Protein AF-A0A931SD35-F1 (afdb_monomer)

Solvent-accessible surface area (backbone atoms only — not comparable to full-atom values): 10920 Å² total; per-residue (Å²): 135,79,84,80,55,61,53,76,45,65,73,58,68,68,51,78,75,41,61,68,70,56,38,35,51,50,50,20,54,49,38,55,70,54,25,46,67,46,95,91,58,31,43,38,37,58,37,52,8,62,61,28,50,50,52,52,49,53,56,35,47,76,72,69,36,62,63,50,72,48,76,45,93,64,62,56,95,90,31,59,36,27,36,41,39,28,46,58,78,31,43,53,52,40,50,76,67,49,40,48,81,46,64,74,50,32,55,50,47,52,62,47,60,74,47,88,73,87,52,97,57,71,59,46,79,90,47,28,64,62,52,42,53,51,50,52,53,23,68,72,64,31,89,65,80,86,47,74,70,49,66,68,33,67,62,50,52,48,51,52,32,26,49,71,61,81,34,67,41,26,68,69,50,48,54,52,47,53,53,50,38,31,72,52,11,72,85,51,81,71,82,133

InterPro domains:
  IPR004042 Intein DOD homing endonuclease, central region [PS50819] (1-65)
  IPR004860 Homing endonuclease, LAGLIDADG domain [PF14528] (21-99)
  IPR006142 Intein [PR00379] (25-37)
  IPR006142 Intein [PR00379] (52-67)
  IPR027434 Homing endonuclease [G3DSA:3.10.28.10] (10-121)
  IPR027434 Homing endonuclease [SSF55608] (8-113)

Nearest PDB structures (foldseek):
  1vde-assembly1_A  TM=7.405E-01  e=2.266E-03  Saccharomyces cerevisiae
  1vde-assembly1_B  TM=7.461E-01  e=2.869E-03  Saccharomyces cerevisiae
  1um2-assembly2_B  TM=7.346E-01  e=4.880E-03  Saccharomyc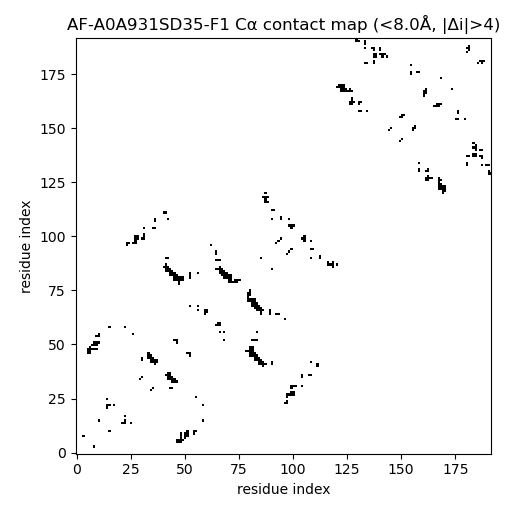es cerevisiae
  1jva-assembly2_B  TM=7.371E-01  e=5.825E-03  Saccharomyces cerevisiae
  2dch-assembly1_X  TM=6.541E-01  e=1.788E-02  Thermoproteus

Mean predicted aligned error: 6.91 Å

Sequence (192 aa):
MGETYARGKRVPEWVRIAPREFVVSYLRGLFDTDGGVERNGGVCLSSASPALIREVSTMLLNLGIIHRSYERKKLYNNQLQYYVMIYGDFIERFQSEIGFTVVRKAKALERICERQRNTNINRIPYQGEAIRKVWQEAVAATSRRLDRAFYDESLYKNAKRYIDGTRLPSLRGISYFISGVSELAPSVRSMP

Foldseek 3Di:
DDDPAQQNDADPPCLLVDPLVSVLAVVQVQCQPAWAADPVLKTKGKTLHPRRVVSVCVSCVVLVQDWDKDWDPDDDVNGIMIMTIGDDPSLVSCCVRRAYPPPVRNVSSVVSVPDDDPDPPQFDPPCLVLLVVLVVVLVVQFPDDCDPVVCVDPLNVLSVCSNVVVDTAHPVRVVVNQVVSCVRHVVRNDRD

pLDDT: mean 90.01, std 10.65, range [41.16, 98.62]

Structure (mmCIF, N/CA/C/O backbone):
data_AF-A0A931SD35-F1
#
_entry.id   AF-A0A931SD35-F1
#
loop_
_atom_site.group_PDB
_atom_site.id
_atom_site.type_symbol
_atom_site.label_atom_id
_atom_site.label_alt_id
_atom_site.label_comp_id
_atom_site.label_asym_id
_atom_site.label_entity_id
_atom_site.label_seq_id
_atom_site.pdbx_PDB_ins_code
_atom_site.Cartn_x
_atom_site.Cartn_y
_atom_site.Cartn_z
_atom_site.occupancy
_atom_site.B_iso_or_equiv
_atom_site.auth_seq_id
_atom_site.auth_comp_id
_atom_site.auth_asym_id
_atom_site.auth_atom_id
_atom_site.pdbx_PDB_model_num
ATOM 1 N N . MET A 1 1 ? 23.728 -0.347 -33.800 1.00 41.16 1 MET A N 1
ATOM 2 C CA . MET A 1 1 ? 22.678 -0.408 -32.759 1.00 41.16 1 MET A CA 1
ATOM 3 C C . MET A 1 1 ? 23.373 -0.337 -31.410 1.00 41.16 1 MET A C 1
ATOM 5 O O . MET A 1 1 ? 24.078 -1.274 -31.071 1.00 41.16 1 MET A O 1
ATOM 9 N N . GLY A 1 2 ? 23.304 0.805 -30.722 1.00 46.94 2 GLY A N 1
ATOM 10 C CA . GLY A 1 2 ? 24.001 0.997 -29.447 1.00 46.94 2 GLY A CA 1
ATOM 11 C C . GLY A 1 2 ? 23.341 0.197 -28.326 1.00 46.94 2 GLY A C 1
ATOM 12 O O . GLY A 1 2 ? 22.113 0.168 -28.232 1.00 46.94 2 GLY A O 1
ATOM 13 N N . GLU A 1 3 ? 24.150 -0.453 -27.492 1.00 48.44 3 GLU A N 1
ATOM 14 C CA . GLU A 1 3 ? 23.698 -1.134 -26.279 1.00 48.44 3 GLU A CA 1
ATOM 15 C C . GLU A 1 3 ? 22.813 -0.186 -25.458 1.00 48.44 3 GLU A C 1
ATOM 17 O O . GLU A 1 3 ? 23.258 0.860 -24.981 1.00 48.44 3 GLU A O 1
ATOM 22 N N . THR A 1 4 ? 21.526 -0.509 -25.305 1.00 52.41 4 THR A N 1
ATOM 23 C CA . THR A 1 4 ? 20.637 0.312 -24.477 1.00 52.41 4 THR A CA 1
ATOM 24 C C . THR A 1 4 ? 20.871 -0.059 -23.019 1.00 52.41 4 THR A C 1
ATOM 26 O O . THR A 1 4 ? 20.169 -0.897 -22.446 1.00 52.41 4 THR A O 1
ATOM 29 N N . TYR A 1 5 ? 21.893 0.547 -22.414 1.00 71.75 5 TYR A N 1
ATOM 30 C CA . TYR A 1 5 ? 22.149 0.423 -20.984 1.00 71.75 5 TYR A CA 1
ATOM 31 C C . TYR A 1 5 ? 20.872 0.733 -20.198 1.00 71.75 5 TYR A C 1
ATOM 33 O O . TYR A 1 5 ? 20.130 1.666 -20.521 1.00 71.75 5 TYR A O 1
ATOM 41 N N . ALA A 1 6 ? 20.633 -0.023 -19.122 1.00 76.75 6 ALA A N 1
ATOM 42 C CA . ALA A 1 6 ? 19.432 0.105 -18.296 1.00 76.75 6 ALA A CA 1
ATOM 43 C C . ALA A 1 6 ? 19.141 1.554 -17.861 1.00 76.75 6 ALA A C 1
ATOM 45 O O . ALA A 1 6 ? 17.978 1.916 -17.722 1.00 76.75 6 ALA A O 1
ATOM 46 N N . ARG A 1 7 ? 20.180 2.390 -17.725 1.00 84.25 7 ARG A N 1
ATOM 47 C CA . ARG A 1 7 ? 20.122 3.816 -17.368 1.00 84.25 7 ARG A CA 1
ATOM 48 C C . ARG A 1 7 ? 19.219 4.661 -18.283 1.00 84.25 7 ARG A C 1
ATOM 50 O O . ARG A 1 7 ? 18.606 5.610 -17.805 1.00 84.25 7 ARG A O 1
ATOM 57 N N . GLY A 1 8 ? 19.128 4.332 -19.572 1.00 88.38 8 GLY A N 1
ATOM 58 C CA . GLY A 1 8 ? 18.337 5.093 -20.548 1.00 88.38 8 GLY A CA 1
ATOM 59 C C . GLY A 1 8 ? 16.868 4.675 -20.648 1.00 88.38 8 GLY A C 1
ATOM 60 O O . GLY A 1 8 ? 16.088 5.364 -21.302 1.00 88.38 8 GLY A O 1
ATOM 61 N N . LYS A 1 9 ? 16.478 3.558 -20.016 1.00 93.19 9 LYS A N 1
ATOM 62 C CA . LYS A 1 9 ? 15.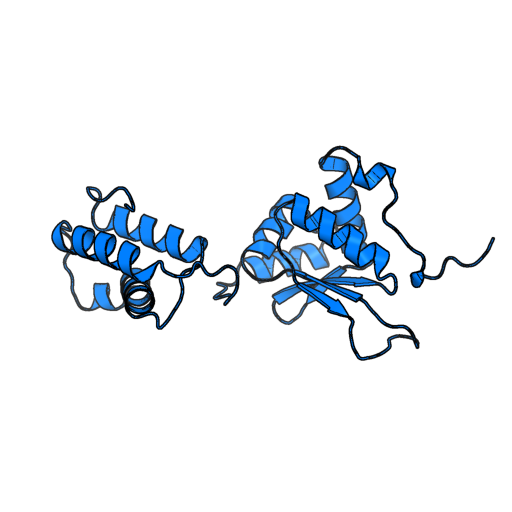138 2.978 -20.171 1.00 93.19 9 LYS A CA 1
ATOM 63 C C . LYS A 1 9 ? 14.048 3.921 -19.657 1.00 93.19 9 LYS A C 1
ATOM 65 O O . LYS A 1 9 ? 14.233 4.618 -18.658 1.00 93.19 9 LYS A O 1
ATOM 70 N N . ARG A 1 10 ? 12.907 3.905 -20.338 1.00 95.75 10 ARG A N 1
ATOM 71 C CA . ARG A 1 10 ? 11.685 4.654 -20.023 1.00 95.75 10 ARG A CA 1
ATOM 72 C C . ARG A 1 10 ? 10.483 3.736 -20.168 1.00 95.75 10 ARG A C 1
ATOM 74 O O . ARG A 1 10 ? 10.553 2.752 -20.908 1.00 95.75 10 ARG A O 1
ATOM 81 N N . VAL A 1 11 ? 9.385 4.085 -19.514 1.00 96.62 11 VAL A N 1
ATOM 82 C CA . VAL A 1 11 ? 8.073 3.547 -19.856 1.00 96.62 11 VAL A CA 1
ATOM 83 C C . VAL A 1 11 ? 7.697 4.089 -21.238 1.00 96.62 11 VAL A C 1
ATOM 85 O O . VAL A 1 11 ? 7.698 5.312 -21.427 1.00 96.62 11 VAL A O 1
ATOM 88 N N . PRO A 1 12 ? 7.378 3.221 -22.216 1.00 95.81 12 PRO A N 1
ATOM 89 C CA . PRO A 1 12 ? 6.913 3.670 -23.520 1.00 95.81 12 PRO A CA 1
ATOM 90 C C . PRO A 1 12 ? 5.713 4.606 -23.380 1.00 95.81 12 PRO A C 1
ATOM 92 O O . PRO A 1 12 ? 4.810 4.356 -22.584 1.00 95.81 12 PRO A O 1
ATOM 95 N N . GLU A 1 13 ? 5.690 5.684 -24.159 1.00 94.00 13 GLU A N 1
ATOM 96 C CA . GLU A 1 13 ? 4.641 6.701 -24.056 1.00 94.00 13 GLU A CA 1
ATOM 97 C C . GLU A 1 13 ? 3.237 6.131 -24.214 1.00 94.00 13 GLU A C 1
ATOM 99 O O . GLU A 1 13 ? 2.367 6.432 -23.401 1.00 94.00 13 GLU A O 1
ATOM 104 N N . TRP A 1 14 ? 3.049 5.246 -25.193 1.00 94.88 14 TRP A N 1
ATOM 105 C CA . TRP A 1 14 ? 1.762 4.612 -25.442 1.00 94.88 14 TRP A CA 1
ATOM 106 C C . TRP A 1 14 ? 1.238 3.859 -24.213 1.00 94.88 14 TRP A C 1
ATOM 108 O O . TRP A 1 14 ? 0.041 3.888 -23.975 1.00 94.88 14 TRP A O 1
ATOM 118 N N . VAL A 1 15 ? 2.109 3.260 -23.385 1.00 95.62 15 VAL A N 1
ATOM 119 C CA . VAL A 1 15 ? 1.697 2.598 -22.134 1.00 95.62 15 VAL A CA 1
ATOM 120 C C . VAL A 1 15 ? 1.178 3.626 -21.134 1.00 95.62 15 VAL A C 1
ATOM 122 O O . VAL A 1 15 ? 0.195 3.367 -20.452 1.00 95.62 15 VAL A O 1
ATOM 125 N N . ARG A 1 16 ? 1.813 4.803 -21.042 1.00 90.50 16 ARG A N 1
ATOM 126 C CA . ARG A 1 16 ? 1.433 5.854 -20.081 1.00 90.50 16 ARG A CA 1
ATOM 127 C C . ARG A 1 16 ? 0.051 6.448 -20.364 1.00 90.50 16 ARG A C 1
ATOM 129 O O . ARG A 1 16 ? -0.578 6.938 -19.432 1.00 90.50 16 ARG A O 1
ATOM 136 N N . ILE A 1 17 ? -0.393 6.413 -21.620 1.00 92.88 17 ILE A N 1
ATOM 137 C CA . ILE A 1 17 ? -1.706 6.911 -22.065 1.00 92.88 17 ILE A CA 1
ATOM 138 C C . ILE A 1 17 ? -2.704 5.786 -22.374 1.00 92.88 17 ILE A C 1
ATOM 140 O O . ILE A 1 17 ? -3.824 6.061 -22.798 1.00 92.88 17 ILE A O 1
ATOM 144 N N . ALA A 1 18 ? -2.298 4.526 -22.206 1.00 95.50 18 ALA A N 1
ATOM 145 C CA . ALA A 1 18 ? -3.147 3.384 -22.503 1.00 95.50 18 ALA A CA 1
ATOM 146 C C . ALA A 1 18 ? -4.262 3.223 -21.457 1.00 95.50 18 ALA A C 1
ATOM 148 O O . ALA A 1 18 ? -4.129 3.686 -20.317 1.00 95.50 18 ALA A O 1
ATOM 149 N N . PRO A 1 19 ? -5.333 2.490 -21.806 1.00 96.88 19 PRO A N 1
ATOM 150 C CA . PRO A 1 19 ? -6.306 2.028 -20.832 1.00 96.88 19 PRO A CA 1
ATOM 151 C C . PRO A 1 19 ? -5.658 1.255 -19.676 1.00 96.88 19 P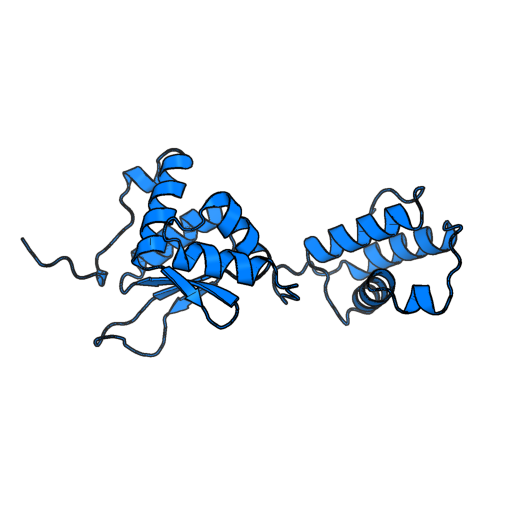RO A C 1
ATOM 153 O O . PRO A 1 19 ? -4.572 0.670 -19.784 1.00 96.88 19 PRO A O 1
ATOM 156 N N . ARG A 1 20 ? -6.357 1.255 -18.543 1.00 96.75 20 ARG A N 1
ATOM 157 C CA . ARG A 1 20 ? -5.867 0.767 -17.250 1.00 96.75 20 ARG A CA 1
ATOM 158 C C . ARG A 1 20 ? -5.310 -0.657 -17.307 1.00 96.75 20 ARG A C 1
ATOM 160 O O . ARG A 1 20 ? -4.297 -0.947 -16.678 1.00 96.75 20 ARG A O 1
ATOM 167 N N . GLU A 1 21 ? -5.953 -1.548 -18.043 1.00 97.25 21 GLU A N 1
ATOM 168 C CA . GLU A 1 21 ? -5.578 -2.952 -18.192 1.00 97.25 21 GLU A CA 1
ATOM 169 C C . GLU A 1 21 ? -4.193 -3.136 -18.833 1.00 97.25 21 GLU A C 1
ATOM 171 O O . GLU A 1 21 ? -3.432 -4.019 -18.420 1.00 97.25 21 GLU A O 1
ATOM 176 N N . PHE A 1 22 ? -3.814 -2.264 -19.771 1.00 97.75 22 PHE A N 1
ATOM 177 C CA . PHE A 1 22 ? -2.492 -2.278 -20.400 1.00 97.75 22 PHE A CA 1
ATOM 178 C C . PHE A 1 22 ? -1.423 -1.744 -19.449 1.00 97.75 22 PHE A C 1
ATOM 180 O O . PHE A 1 22 ? -0.355 -2.345 -19.328 1.00 97.75 22 PHE A O 1
ATOM 187 N N . VAL A 1 23 ? -1.730 -0.667 -18.717 1.00 97.88 23 VAL A N 1
ATOM 188 C CA . VAL A 1 23 ? -0.872 -0.121 -17.651 1.00 97.88 23 VAL A CA 1
ATOM 189 C C . VAL A 1 23 ? -0.578 -1.197 -16.604 1.00 97.88 23 VAL A C 1
ATOM 191 O O . VAL A 1 23 ? 0.581 -1.444 -16.269 1.00 97.88 23 VAL A O 1
ATOM 194 N N . VAL A 1 24 ? -1.620 -1.878 -16.122 1.00 98.38 24 VAL A N 1
ATOM 195 C CA . VAL A 1 24 ? -1.516 -2.961 -15.136 1.00 98.38 24 VAL A CA 1
ATOM 196 C C . VAL A 1 24 ? -0.686 -4.124 -15.674 1.00 98.38 24 VAL A C 1
ATOM 198 O O . VAL A 1 24 ? 0.197 -4.617 -14.974 1.00 98.38 24 VAL A O 1
ATOM 201 N N . SER A 1 25 ? -0.925 -4.549 -16.916 1.00 98.12 25 SER A N 1
ATOM 202 C CA . SER A 1 25 ? -0.190 -5.664 -17.526 1.00 98.12 25 SER A CA 1
ATOM 203 C C . SER A 1 25 ? 1.289 -5.335 -17.734 1.00 98.12 25 SER A C 1
ATOM 205 O O . SER A 1 25 ? 2.148 -6.172 -17.453 1.00 98.12 25 SER A O 1
ATOM 207 N N . TYR A 1 26 ? 1.603 -4.102 -18.142 1.00 98.25 26 TYR A N 1
ATOM 208 C CA . TYR A 1 26 ? 2.979 -3.620 -18.242 1.00 98.25 26 TYR A CA 1
ATOM 209 C C . TYR A 1 26 ? 3.679 -3.627 -16.880 1.00 98.25 26 TYR A C 1
ATOM 211 O O . TYR A 1 26 ? 4.784 -4.157 -16.758 1.00 98.25 26 TYR A O 1
ATOM 219 N N . LEU A 1 27 ? 3.033 -3.079 -15.842 1.00 98.44 27 LEU A N 1
ATOM 220 C CA . LEU A 1 27 ? 3.585 -3.087 -14.487 1.00 98.44 27 LEU A CA 1
ATOM 221 C C . LEU A 1 27 ? 3.792 -4.519 -13.990 1.00 98.44 27 LEU A C 1
ATOM 223 O O . LEU A 1 27 ? 4.867 -4.821 -13.483 1.00 98.44 27 LEU A O 1
ATOM 227 N N . ARG A 1 28 ? 2.821 -5.418 -14.187 1.00 98.62 28 ARG A N 1
ATOM 228 C CA . ARG A 1 28 ? 2.947 -6.834 -13.809 1.00 98.62 28 ARG A CA 1
ATOM 229 C C . ARG A 1 28 ? 4.182 -7.467 -14.447 1.00 98.62 28 ARG A C 1
ATOM 231 O O . ARG A 1 28 ? 5.002 -8.028 -13.727 1.00 98.62 28 ARG A O 1
ATOM 238 N N . GLY A 1 29 ? 4.363 -7.295 -15.758 1.00 98.19 29 GLY A N 1
ATOM 239 C CA . GLY A 1 29 ? 5.544 -7.785 -16.471 1.00 98.19 29 GLY A CA 1
ATOM 240 C C . GLY A 1 29 ? 6.852 -7.206 -15.922 1.00 98.19 29 GLY A C 1
ATOM 241 O O . GLY A 1 29 ? 7.790 -7.951 -15.651 1.00 98.19 29 GLY A O 1
ATOM 242 N N . LEU A 1 30 ? 6.895 -5.895 -15.676 1.00 98.00 30 LEU A N 1
ATOM 243 C CA . LEU A 1 30 ? 8.076 -5.217 -15.134 1.00 98.00 30 LEU A CA 1
ATOM 244 C C . LEU A 1 30 ? 8.437 -5.693 -13.714 1.00 98.00 30 LEU A C 1
ATOM 246 O O . LEU A 1 30 ? 9.608 -5.875 -13.384 1.00 98.00 30 LEU A O 1
ATOM 250 N N . PHE A 1 31 ? 7.441 -5.925 -12.859 1.00 98.44 31 PHE A N 1
ATOM 251 C CA . PHE A 1 31 ? 7.646 -6.469 -11.515 1.00 98.44 31 PHE A CA 1
ATOM 252 C C . PHE A 1 31 ? 8.005 -7.968 -11.542 1.00 98.44 31 PHE A C 1
ATOM 254 O O . PHE A 1 31 ? 8.797 -8.441 -10.715 1.00 98.44 31 PHE A O 1
ATOM 261 N N . ASP A 1 32 ? 7.489 -8.725 -12.510 1.00 98.06 32 ASP A N 1
ATOM 262 C CA . ASP A 1 32 ? 7.866 -10.121 -12.741 1.00 98.06 32 ASP A CA 1
ATOM 263 C C . ASP A 1 32 ? 9.325 -10.269 -13.192 1.00 98.06 32 ASP A C 1
ATOM 265 O O . ASP A 1 32 ? 9.968 -11.246 -12.795 1.00 98.06 32 ASP A O 1
ATOM 269 N N . THR A 1 33 ? 9.894 -9.296 -13.909 1.00 96.19 33 THR A N 1
ATOM 270 C CA . THR A 1 33 ? 11.315 -9.310 -14.296 1.00 96.19 33 THR A CA 1
ATOM 271 C C . THR A 1 33 ? 12.212 -8.721 -13.213 1.00 96.19 33 THR A C 1
ATOM 273 O O . THR A 1 33 ? 13.043 -9.429 -12.645 1.00 96.19 33 THR A O 1
ATOM 276 N N . ASP A 1 34 ? 12.001 -7.453 -12.864 1.00 95.19 34 ASP A N 1
ATOM 277 C CA . ASP A 1 34 ? 12.965 -6.640 -12.107 1.00 95.19 34 ASP A CA 1
ATOM 278 C C . ASP A 1 34 ? 12.505 -6.324 -10.674 1.00 95.19 34 ASP A C 1
ATOM 280 O O . ASP A 1 34 ? 13.237 -5.719 -9.885 1.00 95.19 34 ASP A O 1
ATOM 284 N N . GLY A 1 35 ? 11.277 -6.717 -10.328 1.00 96.94 35 GLY A N 1
ATOM 285 C CA . GLY A 1 35 ? 10.706 -6.549 -8.996 1.00 96.94 35 GLY A CA 1
ATOM 286 C C . GLY A 1 35 ? 10.791 -7.793 -8.118 1.00 96.94 35 GLY A C 1
ATOM 287 O O . GLY A 1 35 ? 11.298 -8.848 -8.508 1.00 96.94 35 GLY A O 1
ATOM 288 N N . GLY A 1 36 ? 10.262 -7.702 -6.904 1.00 97.06 36 GLY A N 1
ATOM 289 C CA . GLY A 1 36 ? 10.216 -8.836 -5.992 1.00 97.06 36 GLY A CA 1
ATOM 290 C C . GLY A 1 36 ? 9.608 -8.518 -4.638 1.00 97.06 36 GLY A C 1
ATOM 291 O O . GLY A 1 36 ? 9.134 -7.415 -4.385 1.00 97.06 36 GLY A O 1
ATOM 292 N N . VAL A 1 37 ? 9.627 -9.525 -3.770 1.00 97.00 37 VAL A N 1
ATOM 293 C CA . VAL A 1 37 ? 9.224 -9.403 -2.370 1.00 97.00 37 VAL A CA 1
ATOM 294 C C . VAL A 1 37 ? 10.478 -9.414 -1.506 1.00 97.00 37 VAL A C 1
ATOM 296 O O . VAL A 1 37 ? 11.265 -10.362 -1.551 1.00 97.00 37 VAL A O 1
ATOM 299 N N . GLU A 1 38 ? 10.656 -8.362 -0.719 1.00 93.62 38 GLU A N 1
ATOM 300 C CA . GLU A 1 38 ? 11.768 -8.207 0.210 1.00 93.62 38 GLU A CA 1
ATOM 301 C C . GLU A 1 38 ? 11.552 -9.013 1.493 1.00 93.62 38 GLU A C 1
ATOM 303 O O . GLU A 1 38 ? 10.427 -9.210 1.964 1.00 93.62 38 GLU A O 1
ATOM 308 N N . ARG A 1 39 ? 12.654 -9.425 2.133 1.00 87.75 39 ARG A N 1
ATOM 309 C CA . ARG A 1 39 ? 12.611 -10.204 3.388 1.00 87.75 39 ARG A CA 1
ATOM 310 C C . ARG A 1 39 ? 11.899 -9.469 4.527 1.00 87.75 39 ARG A C 1
ATOM 312 O O . ARG A 1 39 ? 11.293 -10.108 5.383 1.00 87.75 39 ARG A O 1
ATOM 319 N N . ASN A 1 40 ? 11.965 -8.138 4.529 1.00 83.50 40 ASN A N 1
ATOM 320 C CA . ASN A 1 40 ? 11.313 -7.277 5.518 1.00 83.50 40 ASN A CA 1
ATOM 321 C C . ASN A 1 40 ? 9.803 -7.078 5.262 1.00 83.50 40 ASN A C 1
ATOM 323 O O . ASN A 1 40 ? 9.153 -6.376 6.033 1.00 83.50 40 ASN A O 1
ATOM 327 N N . GLY A 1 41 ? 9.237 -7.702 4.222 1.00 86.31 41 GLY A N 1
ATOM 328 C CA . GLY A 1 41 ? 7.797 -7.721 3.976 1.00 86.31 41 GLY A CA 1
ATOM 329 C C . GLY A 1 41 ? 7.263 -6.582 3.107 1.00 86.31 41 GLY A C 1
ATOM 330 O O . GLY A 1 41 ? 6.114 -6.194 3.299 1.00 86.31 41 GLY A O 1
ATOM 331 N N . GLY A 1 42 ? 8.066 -6.052 2.179 1.00 93.25 42 GLY A N 1
ATOM 332 C CA . GLY A 1 42 ? 7.641 -5.087 1.156 1.00 93.25 42 GLY A CA 1
ATOM 333 C C . GLY A 1 42 ? 7.750 -5.638 -0.267 1.00 93.25 42 GLY A C 1
ATOM 334 O O . GLY A 1 42 ? 8.446 -6.625 -0.502 1.00 93.25 42 GLY A O 1
ATOM 335 N N . VAL A 1 43 ? 7.078 -4.989 -1.218 1.00 97.50 43 VAL A N 1
ATOM 336 C CA . VAL A 1 43 ? 7.260 -5.244 -2.657 1.00 97.50 43 VAL A CA 1
ATOM 337 C C . VAL A 1 43 ? 8.200 -4.187 -3.222 1.00 97.50 43 VAL A C 1
ATOM 339 O O . VAL A 1 43 ? 7.984 -2.995 -3.001 1.00 97.50 43 VAL A O 1
ATOM 342 N N . CYS A 1 44 ? 9.230 -4.605 -3.950 1.00 97.44 44 CYS A N 1
ATOM 343 C CA . CYS A 1 44 ? 10.229 -3.711 -4.519 1.00 97.44 44 CYS A CA 1
ATOM 344 C C . CYS A 1 44 ? 10.307 -3.814 -6.043 1.00 97.44 44 CYS A C 1
ATOM 346 O O . CYS A 1 44 ? 9.981 -4.843 -6.634 1.00 97.44 44 CYS A O 1
ATOM 348 N N . LEU A 1 45 ? 10.779 -2.734 -6.659 1.00 97.88 45 LEU A N 1
ATOM 349 C CA . LEU A 1 45 ? 11.294 -2.680 -8.024 1.00 97.88 45 LEU A CA 1
ATOM 350 C C . LEU A 1 45 ? 12.548 -1.814 -8.004 1.00 97.88 45 LEU A C 1
ATOM 352 O O . LEU A 1 45 ? 12.547 -0.759 -7.364 1.00 97.88 45 LEU A O 1
ATOM 356 N N . SER A 1 46 ? 13.601 -2.232 -8.706 1.00 95.25 46 SER A N 1
ATOM 357 C CA . SER A 1 46 ? 14.830 -1.443 -8.814 1.00 95.25 46 SER A CA 1
ATOM 358 C C . SER A 1 46 ? 15.291 -1.275 -10.254 1.00 95.25 46 SER A C 1
ATOM 360 O O . SER A 1 46 ? 15.094 -2.160 -11.081 1.00 95.25 46 SER A O 1
ATOM 362 N N . SER A 1 47 ? 15.897 -0.130 -10.563 1.00 95.12 47 SER A N 1
ATOM 363 C CA . SER A 1 47 ? 16.480 0.130 -11.878 1.00 95.12 47 SER A CA 1
ATOM 364 C C . SER A 1 47 ? 17.613 1.148 -11.804 1.00 95.12 47 SER A C 1
ATOM 366 O O . SER A 1 47 ? 17.597 2.060 -10.977 1.00 95.12 47 SER A O 1
ATOM 368 N N . ALA A 1 48 ? 18.556 1.047 -12.743 1.00 94.00 48 ALA A N 1
ATOM 369 C CA . ALA A 1 48 ? 19.565 2.076 -12.981 1.00 94.00 48 ALA A CA 1
ATOM 370 C C . ALA A 1 48 ? 18.993 3.313 -13.701 1.00 94.00 48 ALA A C 1
ATOM 372 O O . ALA A 1 48 ? 19.680 4.328 -13.797 1.00 94.00 48 ALA A O 1
ATOM 373 N N . SER A 1 49 ? 17.765 3.243 -14.240 1.00 95.06 49 SER A N 1
ATOM 374 C CA . SER A 1 49 ? 17.086 4.402 -14.830 1.00 95.06 49 SER A CA 1
ATOM 375 C C . SER A 1 49 ? 16.253 5.140 -13.778 1.00 95.06 49 SER A C 1
ATOM 377 O O . SER A 1 49 ? 15.200 4.641 -13.366 1.00 95.06 49 SER A O 1
ATOM 379 N N . PRO A 1 50 ? 16.649 6.362 -13.377 1.00 95.31 50 PRO A N 1
ATOM 380 C CA . PRO A 1 50 ? 15.831 7.176 -12.484 1.00 95.31 50 PRO A CA 1
ATOM 381 C C . PRO A 1 50 ? 14.520 7.605 -13.145 1.00 95.31 50 PRO A C 1
ATOM 383 O O . PRO A 1 50 ? 13.516 7.801 -12.466 1.00 95.31 50 PRO A O 1
ATOM 386 N N . ALA A 1 51 ? 14.514 7.758 -14.471 1.00 96.31 51 ALA A N 1
ATOM 387 C CA . ALA A 1 51 ? 13.325 8.164 -15.200 1.00 96.31 51 ALA A CA 1
ATOM 388 C C . ALA A 1 51 ? 12.273 7.047 -15.239 1.00 96.31 51 ALA A C 1
ATOM 390 O O . ALA A 1 51 ? 11.114 7.324 -14.948 1.00 96.31 51 ALA A O 1
ATOM 391 N N . LEU A 1 52 ? 12.692 5.793 -15.457 1.00 97.12 52 LEU A N 1
ATOM 392 C CA . LEU A 1 52 ? 11.805 4.631 -15.366 1.00 97.12 52 LEU A CA 1
ATOM 393 C C . LEU A 1 52 ? 11.169 4.533 -13.974 1.00 97.12 52 LEU A C 1
ATOM 395 O O . LEU A 1 52 ? 9.961 4.371 -13.859 1.00 97.12 52 LEU A O 1
ATOM 399 N N . ILE A 1 53 ? 11.964 4.685 -12.909 1.00 97.81 53 ILE A N 1
ATOM 400 C CA . ILE A 1 53 ? 11.453 4.634 -11.531 1.00 97.81 53 ILE A CA 1
ATOM 401 C C . ILE A 1 53 ? 10.468 5.771 -11.236 1.00 97.81 53 ILE A C 1
ATOM 403 O O . ILE A 1 53 ? 9.467 5.538 -10.555 1.00 97.81 53 ILE A O 1
ATOM 407 N N . ARG A 1 54 ? 10.696 6.983 -11.759 1.00 97.56 54 ARG A N 1
ATOM 408 C CA . ARG A 1 54 ? 9.735 8.092 -11.633 1.00 97.56 54 ARG A CA 1
ATOM 409 C C . ARG A 1 54 ? 8.431 7.816 -12.377 1.00 97.56 54 ARG A C 1
ATOM 411 O O . ARG A 1 54 ? 7.367 8.020 -11.810 1.00 97.56 54 ARG A O 1
ATOM 418 N N . GLU A 1 55 ? 8.502 7.319 -13.605 1.00 97.75 55 GLU A N 1
ATOM 419 C CA . GLU A 1 55 ? 7.316 7.011 -14.414 1.00 97.75 55 GLU A CA 1
ATOM 420 C C . GLU A 1 55 ? 6.496 5.873 -13.788 1.00 97.75 55 GLU A C 1
ATOM 422 O O . GLU A 1 55 ? 5.287 6.012 -13.613 1.00 97.75 55 GLU A O 1
ATOM 427 N N . VAL A 1 56 ? 7.155 4.801 -13.331 1.00 98.19 56 VAL A N 1
ATOM 428 C CA . VAL A 1 56 ? 6.504 3.728 -12.559 1.00 98.19 56 VAL A CA 1
ATOM 429 C C . VAL A 1 56 ? 5.886 4.275 -11.274 1.00 98.19 56 VAL A C 1
ATOM 431 O O . VAL A 1 56 ? 4.778 3.885 -10.918 1.00 98.19 56 VAL A O 1
ATOM 434 N N . SER A 1 57 ? 6.560 5.207 -10.592 1.00 98.06 57 SER A N 1
ATOM 435 C CA . SER A 1 57 ? 6.009 5.852 -9.397 1.00 98.06 57 SER A CA 1
ATOM 436 C C . SER A 1 57 ? 4.689 6.561 -9.697 1.00 98.06 57 SER A C 1
ATOM 438 O O . SER A 1 57 ? 3.721 6.371 -8.969 1.00 98.06 57 SER A O 1
ATOM 440 N N . THR A 1 58 ? 4.616 7.328 -10.785 1.00 97.38 58 THR A N 1
ATOM 441 C CA . THR A 1 58 ? 3.370 7.977 -11.213 1.00 97.38 58 THR A CA 1
ATOM 442 C C . THR A 1 58 ? 2.282 6.954 -11.543 1.00 97.38 58 THR A C 1
ATOM 444 O O . THR A 1 58 ? 1.145 7.108 -11.107 1.00 97.38 58 THR A O 1
ATOM 447 N N . MET A 1 59 ? 2.622 5.877 -12.255 1.00 97.88 59 MET A N 1
ATOM 448 C CA . MET A 1 59 ? 1.655 4.832 -12.610 1.00 97.88 59 MET A CA 1
ATOM 449 C C . MET A 1 59 ? 1.093 4.113 -11.374 1.00 97.88 59 MET A C 1
ATOM 451 O O . MET A 1 59 ? -0.106 3.857 -11.312 1.00 97.88 59 MET A O 1
ATOM 455 N N . LEU A 1 60 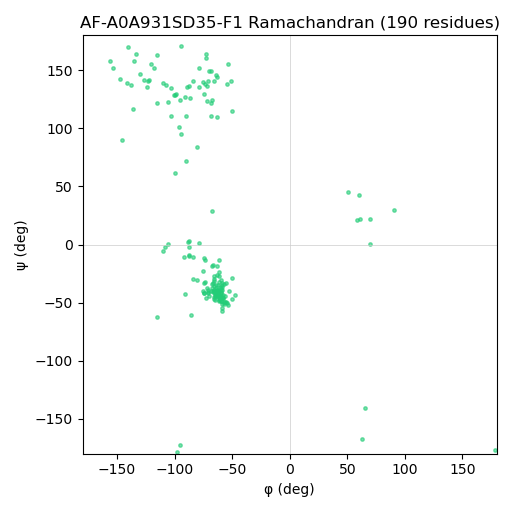? 1.926 3.828 -10.367 1.00 97.88 60 LEU A N 1
ATOM 456 C CA . LEU A 1 60 ? 1.479 3.233 -9.102 1.00 97.88 60 LEU A CA 1
ATOM 457 C C . LEU A 1 60 ? 0.549 4.172 -8.326 1.00 97.88 60 LEU A C 1
ATOM 459 O O . LEU A 1 60 ? -0.488 3.729 -7.829 1.00 97.88 60 LEU A O 1
ATOM 463 N N . LEU A 1 61 ? 0.868 5.469 -8.282 1.00 96.50 61 LEU A N 1
ATOM 464 C CA . LEU A 1 61 ? 0.011 6.476 -7.651 1.00 96.50 61 LEU A CA 1
ATOM 465 C C . LEU A 1 61 ? -1.352 6.587 -8.349 1.00 96.50 61 LEU A C 1
ATOM 467 O O . LEU A 1 61 ? -2.366 6.657 -7.659 1.00 96.50 61 LEU A O 1
ATOM 471 N N . ASN A 1 62 ? -1.401 6.505 -9.683 1.00 95.50 62 ASN A N 1
ATOM 472 C CA . ASN A 1 62 ? -2.660 6.481 -10.442 1.00 95.50 62 ASN A CA 1
ATOM 473 C C . ASN A 1 62 ? -3.530 5.252 -10.119 1.00 95.50 62 ASN A C 1
ATOM 475 O O . ASN A 1 62 ? -4.751 5.313 -10.231 1.00 95.50 62 ASN A O 1
ATOM 479 N N . LEU A 1 63 ? -2.921 4.145 -9.680 1.00 95.81 63 LEU A N 1
ATOM 480 C CA . LEU A 1 63 ? -3.624 2.954 -9.186 1.00 95.81 63 LEU A CA 1
ATOM 481 C C . LEU A 1 63 ? -3.942 3.033 -7.676 1.00 95.81 63 LEU A C 1
ATOM 483 O O . LEU A 1 63 ? -4.473 2.089 -7.087 1.00 95.81 63 LEU A O 1
ATOM 487 N N . GLY A 1 64 ? -3.624 4.151 -7.018 1.00 93.94 64 GLY A N 1
ATOM 488 C CA . GLY A 1 64 ? -3.805 4.353 -5.580 1.00 93.94 64 GLY A CA 1
ATOM 489 C C . GLY A 1 64 ? -2.854 3.522 -4.713 1.00 93.94 64 GLY A C 1
ATOM 490 O O . GLY A 1 64 ? -3.160 3.247 -3.552 1.00 93.94 64 GLY A O 1
ATOM 491 N N . ILE A 1 65 ? -1.719 3.089 -5.265 1.00 95.44 65 ILE A N 1
ATOM 492 C CA . ILE A 1 65 ? -0.670 2.356 -4.552 1.00 95.44 65 ILE A CA 1
ATOM 493 C C . ILE A 1 65 ? 0.387 3.369 -4.114 1.00 95.44 65 ILE A C 1
ATOM 495 O O . ILE A 1 65 ? 1.227 3.789 -4.907 1.00 95.44 65 ILE A O 1
ATOM 499 N N . ILE A 1 66 ? 0.349 3.766 -2.841 1.00 93.19 66 ILE A N 1
ATOM 500 C CA . ILE A 1 66 ? 1.368 4.651 -2.273 1.00 93.19 66 ILE A CA 1
ATOM 501 C C . ILE A 1 66 ? 2.621 3.837 -1.951 1.00 93.19 66 ILE A C 1
ATOM 503 O O . ILE A 1 66 ? 2.571 2.756 -1.357 1.00 93.19 66 ILE A O 1
ATOM 507 N N . HIS A 1 67 ? 3.770 4.391 -2.312 1.00 94.56 67 HIS A N 1
ATOM 508 C CA . HIS A 1 67 ? 5.074 3.767 -2.150 1.00 94.56 67 HIS A CA 1
ATOM 509 C C . HIS A 1 67 ? 6.122 4.787 -1.712 1.00 94.56 67 HIS A C 1
ATOM 511 O O . HIS A 1 67 ? 5.915 5.999 -1.734 1.00 94.56 67 HIS A O 1
ATOM 517 N N . ARG A 1 68 ? 7.292 4.279 -1.331 1.00 94.81 68 ARG A N 1
ATOM 518 C CA . ARG A 1 68 ? 8.501 5.079 -1.155 1.00 94.81 68 ARG A CA 1
ATOM 519 C C . ARG A 1 68 ? 9.390 4.903 -2.378 1.00 94.81 68 ARG A C 1
ATOM 521 O O . ARG A 1 68 ? 9.732 3.772 -2.716 1.00 94.81 68 ARG A O 1
ATOM 528 N N . SER A 1 69 ? 9.828 6.000 -2.982 1.00 95.75 69 SER A N 1
ATOM 529 C CA . SER A 1 69 ? 10.904 5.990 -3.975 1.00 95.75 69 SER A CA 1
ATOM 530 C C . SER A 1 69 ? 12.186 6.581 -3.396 1.00 95.75 69 SER A C 1
ATOM 532 O O . SER A 1 69 ? 12.128 7.595 -2.701 1.00 95.75 69 SER A O 1
ATOM 534 N N . TYR A 1 70 ? 13.341 5.970 -3.654 1.00 95.00 70 TYR A N 1
ATOM 535 C CA . TYR A 1 70 ? 14.628 6.491 -3.182 1.00 95.00 70 TYR A CA 1
ATOM 536 C C . TYR A 1 70 ? 15.806 6.017 -4.035 1.00 95.00 70 TYR A C 1
ATOM 538 O O . TYR A 1 70 ? 15.745 4.984 -4.700 1.00 95.00 70 TYR A O 1
ATOM 546 N N . GLU A 1 71 ? 16.901 6.770 -3.974 1.00 94.06 71 GLU A N 1
ATOM 547 C CA . GLU A 1 71 ? 18.198 6.371 -4.514 1.00 94.06 71 GLU A CA 1
ATOM 548 C C . GLU A 1 71 ? 18.982 5.566 -3.471 1.00 94.06 71 GLU A C 1
ATOM 550 O O . GLU A 1 71 ? 19.032 5.914 -2.285 1.00 94.06 71 GLU A O 1
ATOM 555 N N . ARG A 1 72 ? 19.609 4.469 -3.898 1.00 88.06 72 ARG A N 1
ATOM 556 C CA . ARG A 1 72 ? 20.486 3.674 -3.043 1.00 88.06 72 ARG A CA 1
ATOM 557 C C . ARG A 1 72 ? 21.901 4.245 -3.074 1.00 88.06 72 ARG A C 1
ATOM 559 O O . ARG A 1 72 ? 22.526 4.303 -4.123 1.00 88.06 72 ARG A O 1
ATOM 566 N N . LYS A 1 73 ? 22.447 4.537 -1.887 1.00 83.31 73 LYS A N 1
ATOM 567 C CA . LYS A 1 73 ? 23.808 5.086 -1.722 1.00 83.31 73 LYS A CA 1
ATOM 568 C C . LYS A 1 73 ? 24.928 4.173 -2.247 1.00 83.31 73 LYS A C 1
ATOM 570 O O . LYS A 1 73 ? 26.002 4.654 -2.578 1.00 83.31 73 LYS A O 1
ATOM 575 N N . LYS A 1 74 ? 24.708 2.853 -2.273 1.00 85.56 74 LYS A N 1
ATOM 576 C CA . LYS A 1 74 ? 25.699 1.876 -2.748 1.00 85.56 74 LYS A CA 1
ATOM 577 C C . LYS A 1 74 ? 25.508 1.623 -4.241 1.00 85.56 74 LYS A C 1
ATOM 579 O O . LYS A 1 74 ? 24.415 1.235 -4.654 1.00 85.56 74 LYS A O 1
ATOM 584 N N . LEU A 1 75 ? 26.592 1.766 -5.000 1.00 84.25 75 LEU A N 1
ATOM 585 C CA . LEU A 1 75 ? 26.636 1.411 -6.414 1.00 84.25 75 LEU A CA 1
ATOM 586 C C . LEU A 1 75 ? 26.475 -0.102 -6.602 1.00 84.25 75 LEU A C 1
ATOM 588 O O . LEU A 1 75 ? 27.036 -0.907 -5.856 1.00 84.25 75 LEU A O 1
ATOM 592 N N . TYR A 1 76 ? 25.729 -0.479 -7.632 1.00 81.75 76 TYR A N 1
ATOM 593 C CA . TYR A 1 76 ? 25.639 -1.842 -8.141 1.00 81.75 76 TYR A CA 1
ATOM 594 C C . TYR A 1 76 ? 26.214 -1.844 -9.555 1.00 81.75 76 TYR A C 1
ATOM 596 O O . TYR A 1 76 ? 25.761 -1.062 -10.389 1.00 81.75 76 TYR A O 1
ATOM 604 N N . ASN A 1 77 ? 27.241 -2.658 -9.808 1.00 83.44 77 ASN A N 1
ATOM 605 C CA . ASN A 1 77 ? 27.998 -2.661 -11.067 1.00 83.44 77 ASN A CA 1
ATOM 606 C C . ASN A 1 77 ? 28.482 -1.252 -11.480 1.00 83.44 77 ASN A C 1
ATOM 608 O O . ASN A 1 77 ? 28.306 -0.843 -12.623 1.00 83.44 77 ASN A O 1
ATOM 612 N N . ASN A 1 78 ? 29.030 -0.475 -10.534 1.00 84.50 78 ASN A N 1
ATOM 613 C CA . ASN A 1 78 ? 29.420 0.936 -10.719 1.00 84.50 78 ASN A CA 1
ATOM 614 C C . ASN A 1 78 ? 28.283 1.884 -11.161 1.00 84.50 78 ASN A C 1
ATOM 616 O O . ASN A 1 78 ? 28.536 2.964 -11.690 1.00 84.50 78 ASN A O 1
ATOM 620 N N . GLN A 1 79 ? 27.021 1.515 -10.930 1.00 84.81 79 GLN A N 1
ATOM 621 C CA . GLN A 1 79 ? 25.852 2.324 -11.277 1.00 84.81 79 GLN A CA 1
ATOM 622 C C . GLN A 1 79 ? 24.985 2.594 -10.045 1.00 84.81 79 GLN A C 1
ATOM 624 O O . GLN A 1 79 ? 24.767 1.703 -9.218 1.00 84.81 79 GLN A O 1
ATOM 629 N N . LEU A 1 80 ? 24.455 3.815 -9.942 1.00 89.62 80 LEU A N 1
ATOM 630 C CA . LEU A 1 80 ? 23.409 4.136 -8.971 1.00 89.62 80 LEU A CA 1
ATOM 631 C C . LEU A 1 80 ? 22.142 3.344 -9.293 1.00 89.62 80 LEU A C 1
ATOM 633 O O . LEU A 1 80 ? 21.835 3.077 -10.454 1.00 89.62 80 LEU A O 1
ATOM 637 N N . GLN A 1 81 ? 21.420 2.964 -8.244 1.00 93.44 81 GLN A N 1
ATOM 638 C CA . GLN A 1 81 ? 20.174 2.217 -8.356 1.00 93.44 81 GLN A CA 1
ATOM 639 C C . GLN A 1 81 ? 19.062 2.977 -7.650 1.00 93.44 81 GLN A C 1
ATOM 641 O O . GLN A 1 81 ? 19.221 3.438 -6.518 1.00 93.44 81 GLN A O 1
ATOM 646 N N . TYR A 1 82 ? 17.922 3.050 -8.314 1.00 95.88 82 TYR A N 1
ATOM 647 C CA . TYR A 1 82 ? 16.718 3.713 -7.846 1.00 95.88 82 TYR A CA 1
ATOM 648 C C . TYR A 1 82 ? 15.678 2.650 -7.524 1.00 95.88 82 TYR A C 1
ATOM 650 O O . TYR A 1 82 ? 15.559 1.663 -8.248 1.00 95.88 82 TYR A O 1
ATOM 658 N N . TYR A 1 83 ? 14.950 2.838 -6.429 1.00 96.38 83 TYR A N 1
ATOM 659 C CA . TYR A 1 83 ? 14.003 1.858 -5.909 1.00 96.38 83 TYR A CA 1
ATOM 660 C C . TYR A 1 83 ? 12.611 2.462 -5.808 1.00 96.38 83 TYR A C 1
ATOM 662 O O . TYR A 1 83 ? 12.467 3.605 -5.376 1.00 96.38 83 TYR A O 1
ATOM 670 N N . VAL A 1 84 ? 11.603 1.654 -6.130 1.00 97.62 84 VAL A N 1
ATOM 671 C CA . VAL A 1 84 ? 10.233 1.774 -5.622 1.00 97.62 84 VAL A CA 1
ATOM 672 C C . VAL A 1 84 ? 10.047 0.699 -4.564 1.00 97.62 84 VAL A C 1
ATOM 674 O O . VAL A 1 84 ? 10.441 -0.448 -4.766 1.00 97.62 84 VAL A O 1
ATOM 677 N N . MET A 1 85 ? 9.451 1.072 -3.438 1.00 96.62 85 MET A N 1
ATOM 678 C CA . MET A 1 85 ? 9.177 0.168 -2.337 1.00 96.62 85 MET A CA 1
ATOM 679 C C . MET A 1 85 ? 7.768 0.383 -1.784 1.00 96.62 85 MET A C 1
ATOM 681 O O . MET A 1 85 ? 7.452 1.447 -1.246 1.00 96.62 85 MET A O 1
ATOM 685 N N . ILE A 1 86 ? 6.9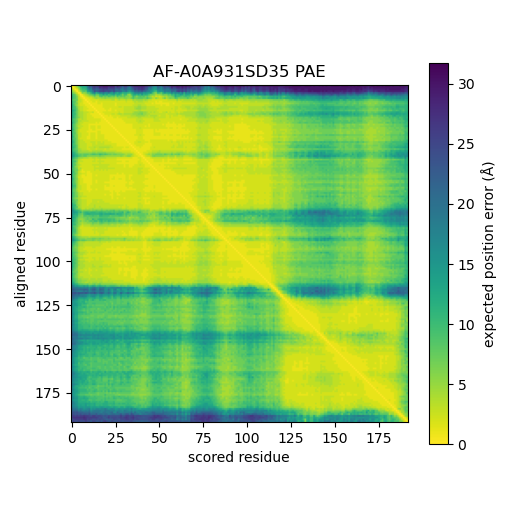34 -0.643 -1.905 1.00 95.56 86 ILE A N 1
ATOM 686 C CA . ILE A 1 86 ? 5.538 -0.670 -1.469 1.00 95.56 86 ILE A CA 1
ATOM 687 C C . ILE A 1 86 ? 5.469 -1.401 -0.125 1.00 95.56 86 ILE A C 1
ATOM 689 O O . ILE A 1 86 ? 5.979 -2.515 0.020 1.00 95.56 86 ILE A O 1
ATOM 693 N N . TYR A 1 87 ? 4.830 -0.767 0.858 1.00 90.00 87 TYR A N 1
ATOM 694 C CA . TYR A 1 87 ? 4.716 -1.263 2.229 1.00 90.00 87 TYR A CA 1
ATOM 695 C C . TYR A 1 87 ? 3.285 -1.148 2.761 1.00 90.00 87 TYR A C 1
ATOM 697 O O . TYR A 1 87 ? 2.475 -0.376 2.254 1.00 90.00 87 TYR A O 1
ATOM 705 N N . GLY A 1 88 ? 3.014 -1.862 3.855 1.00 84.62 88 GLY A N 1
ATOM 706 C CA . GLY A 1 88 ? 1.780 -1.720 4.626 1.00 84.62 88 GLY A CA 1
ATOM 707 C C . GLY A 1 88 ? 0.537 -2.134 3.858 1.00 84.62 88 GLY A C 1
ATOM 708 O O . GLY A 1 88 ? 0.563 -3.120 3.122 1.00 84.62 88 GLY A O 1
ATOM 709 N N . ASP A 1 89 ? -0.536 -1.370 4.042 1.00 82.38 89 ASP A N 1
ATOM 710 C CA . ASP A 1 89 ? -1.851 -1.645 3.451 1.00 82.38 89 ASP A CA 1
ATOM 711 C C . ASP A 1 89 ? -1.813 -1.644 1.907 1.00 82.38 89 ASP A C 1
ATOM 713 O O . ASP A 1 89 ? -2.610 -2.311 1.253 1.00 82.38 89 ASP A O 1
ATOM 717 N N . PHE A 1 90 ? -0.835 -0.966 1.297 1.00 90.56 90 PHE A N 1
ATOM 718 C CA . PHE A 1 90 ? -0.695 -0.897 -0.161 1.00 90.56 90 PHE A CA 1
ATOM 719 C C . PHE A 1 90 ? -0.189 -2.196 -0.793 1.00 90.56 90 PHE A C 1
ATOM 721 O O . PHE A 1 90 ? -0.283 -2.351 -2.008 1.00 90.56 90 PHE A O 1
ATOM 728 N N . ILE A 1 91 ? 0.320 -3.144 0.001 1.00 93.19 91 ILE A N 1
ATOM 729 C CA . ILE A 1 91 ? 0.740 -4.451 -0.515 1.00 93.19 91 ILE A CA 1
ATOM 730 C C . ILE A 1 91 ? -0.479 -5.286 -0.922 1.00 93.19 91 ILE A C 1
ATOM 732 O O . ILE A 1 91 ? -0.439 -5.939 -1.960 1.00 93.19 91 ILE A O 1
ATOM 736 N N . GLU A 1 92 ? -1.568 -5.233 -0.147 1.00 91.31 92 GLU A N 1
ATOM 737 C CA . GLU A 1 92 ? -2.827 -5.913 -0.492 1.00 91.31 92 GLU A CA 1
ATOM 738 C C . GLU A 1 92 ? -3.394 -5.337 -1.797 1.00 91.31 92 GLU A C 1
ATOM 740 O O . GLU A 1 92 ? -3.768 -6.083 -2.697 1.00 91.31 92 GLU A O 1
ATOM 745 N N . ARG A 1 93 ? -3.331 -4.007 -1.961 1.00 93.12 93 ARG A N 1
ATOM 746 C CA . ARG A 1 93 ? -3.705 -3.347 -3.219 1.00 93.12 93 ARG A CA 1
ATOM 747 C C . ARG A 1 93 ? -2.785 -3.726 -4.379 1.00 93.12 93 ARG A C 1
ATOM 749 O O . ARG A 1 93 ? -3.259 -3.952 -5.484 1.00 93.12 93 ARG A O 1
ATOM 756 N N . PHE A 1 94 ? -1.474 -3.823 -4.153 1.00 97.62 94 PHE A N 1
ATOM 757 C CA . PHE A 1 94 ? -0.564 -4.320 -5.183 1.00 97.62 94 PHE A CA 1
ATOM 758 C C . PHE A 1 94 ? -0.941 -5.744 -5.597 1.00 97.62 94 PHE A C 1
ATOM 760 O O . PHE A 1 94 ? -0.980 -6.016 -6.790 1.00 97.62 94 PHE A O 1
ATOM 767 N N . GLN A 1 95 ? -1.252 -6.632 -4.646 1.00 97.00 95 GLN A N 1
ATOM 768 C CA . GLN A 1 95 ? -1.677 -8.004 -4.931 1.00 97.00 95 GLN A CA 1
ATOM 769 C C . GLN A 1 95 ? -2.966 -8.056 -5.752 1.00 97.00 95 GLN A C 1
ATOM 771 O O . GLN A 1 95 ? -3.012 -8.812 -6.720 1.00 97.00 95 GLN A O 1
ATOM 776 N N . SER A 1 96 ? -3.979 -7.264 -5.390 1.00 96.00 96 SER A N 1
ATOM 777 C CA . SER A 1 96 ? -5.269 -7.270 -6.083 1.00 96.00 96 SER A CA 1
ATOM 778 C C . SER A 1 96 ? -5.202 -6.633 -7.470 1.00 96.00 96 SER A C 1
ATOM 780 O O . SER A 1 96 ? -5.858 -7.108 -8.390 1.00 96.00 96 SER A O 1
ATOM 782 N N . GLU A 1 97 ? -4.420 -5.562 -7.631 1.00 97.25 97 GLU A N 1
ATOM 783 C CA . GLU A 1 97 ? -4.405 -4.779 -8.869 1.00 97.25 97 GLU A CA 1
ATOM 784 C C . GLU A 1 97 ? -3.360 -5.249 -9.875 1.00 97.25 97 GLU A C 1
ATOM 786 O O . GLU A 1 97 ? -3.628 -5.317 -11.072 1.00 97.25 97 GLU A O 1
ATOM 791 N N . ILE A 1 98 ? -2.154 -5.568 -9.403 1.00 98.31 98 ILE A N 1
ATOM 792 C CA . ILE A 1 98 ? -1.005 -5.892 -10.252 1.00 98.31 98 ILE A CA 1
ATOM 793 C C . ILE A 1 98 ? -0.608 -7.348 -10.023 1.00 98.31 98 ILE A C 1
ATOM 795 O O . ILE A 1 98 ? -0.717 -8.156 -10.938 1.00 98.31 98 ILE A O 1
ATOM 799 N N . GLY A 1 99 ? -0.208 -7.717 -8.811 1.00 98.00 99 GLY A N 1
ATOM 800 C CA . GLY A 1 99 ? 0.228 -9.067 -8.476 1.00 98.00 99 GLY A CA 1
ATOM 801 C C . GLY A 1 99 ? 1.484 -9.502 -9.238 1.00 98.00 99 GLY A C 1
ATOM 802 O O . GLY A 1 99 ? 2.183 -8.699 -9.855 1.00 98.00 99 GLY A O 1
ATOM 803 N N . PHE A 1 100 ? 1.774 -10.799 -9.179 1.00 98.50 100 PHE A N 1
ATOM 804 C CA . PHE A 1 100 ? 2.871 -11.429 -9.913 1.00 98.50 100 PHE A CA 1
ATOM 805 C C . PHE A 1 100 ? 2.336 -12.608 -10.717 1.00 98.50 100 PHE A C 1
ATOM 807 O O . PHE A 1 100 ? 1.521 -13.375 -10.206 1.00 98.50 100 PHE A O 1
ATOM 814 N N . THR A 1 101 ? 2.852 -12.804 -11.928 1.00 97.94 101 THR A N 1
ATOM 815 C CA . THR A 1 101 ? 2.615 -14.032 -12.705 1.00 97.94 101 THR A CA 1
ATOM 816 C C . THR A 1 101 ? 3.602 -15.120 -12.288 1.00 97.94 101 THR A C 1
ATOM 818 O O . THR A 1 101 ? 3.293 -16.312 -12.317 1.00 97.94 101 THR A O 1
ATOM 821 N N . VAL A 1 102 ? 4.807 -14.733 -11.852 1.00 97.88 102 VAL A N 1
ATOM 822 C CA . VAL A 1 102 ? 5.824 -15.685 -11.392 1.00 97.88 102 VAL A CA 1
ATOM 823 C C . VAL A 1 102 ? 5.374 -16.331 -10.079 1.00 97.88 102 VAL A C 1
ATOM 825 O O . VAL A 1 102 ? 5.411 -15.701 -9.021 1.00 97.88 102 VAL A O 1
ATOM 828 N N . VAL A 1 103 ? 5.045 -17.628 -10.126 1.00 97.75 103 VAL A N 1
ATOM 829 C CA . VAL A 1 103 ? 4.498 -18.421 -9.000 1.00 97.75 103 VAL A CA 1
ATOM 830 C C . VAL A 1 103 ? 5.279 -18.229 -7.698 1.00 97.75 103 VAL A C 1
ATOM 832 O O . VAL A 1 103 ? 4.698 -18.048 -6.630 1.00 97.75 103 VAL A O 1
ATOM 835 N N . ARG A 1 104 ? 6.616 -18.228 -7.764 1.00 97.38 104 ARG A N 1
ATOM 836 C CA . ARG A 1 104 ? 7.467 -18.024 -6.581 1.00 97.38 104 ARG A CA 1
ATOM 837 C C . ARG A 1 104 ? 7.251 -16.649 -5.934 1.00 97.38 104 ARG A C 1
ATOM 839 O O . ARG A 1 104 ? 7.260 -16.558 -4.708 1.00 97.38 104 ARG A O 1
ATOM 846 N N . LYS A 1 105 ? 7.091 -15.592 -6.737 1.00 97.69 105 LYS A N 1
ATOM 847 C CA . LYS A 1 105 ? 6.850 -14.222 -6.259 1.00 97.69 105 LYS A CA 1
ATOM 848 C C . LYS A 1 105 ? 5.412 -14.063 -5.765 1.00 97.69 105 LYS A C 1
ATOM 850 O O . LYS A 1 105 ? 5.225 -13.484 -4.701 1.00 97.69 105 LYS A O 1
ATOM 855 N N . ALA A 1 106 ? 4.437 -14.652 -6.459 1.00 97.69 106 ALA A N 1
ATOM 856 C CA . ALA A 1 106 ? 3.036 -14.676 -6.034 1.00 97.69 106 ALA A CA 1
ATOM 857 C C . ALA A 1 106 ? 2.874 -15.314 -4.641 1.00 97.69 106 ALA A C 1
ATOM 859 O O . ALA A 1 10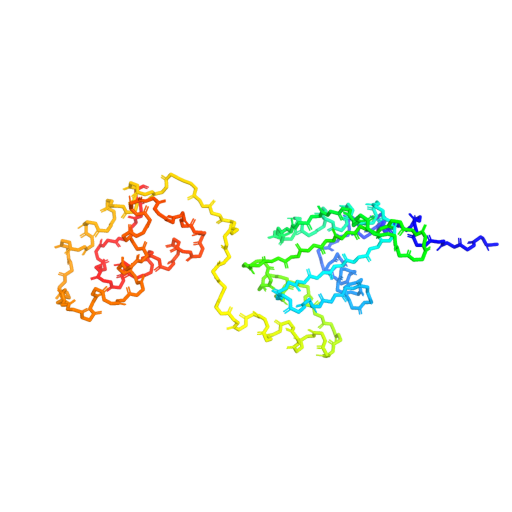6 ? 2.366 -14.670 -3.729 1.00 97.69 106 ALA A O 1
ATOM 860 N N . LYS A 1 107 ? 3.459 -16.500 -4.417 1.00 97.12 107 LYS A N 1
ATOM 861 C CA . LYS A 1 107 ? 3.458 -17.155 -3.093 1.00 97.12 107 LYS A CA 1
ATOM 862 C C . LYS A 1 107 ? 4.154 -16.328 -2.012 1.00 97.12 107 LYS A C 1
ATOM 864 O O . LYS A 1 107 ? 3.761 -16.346 -0.849 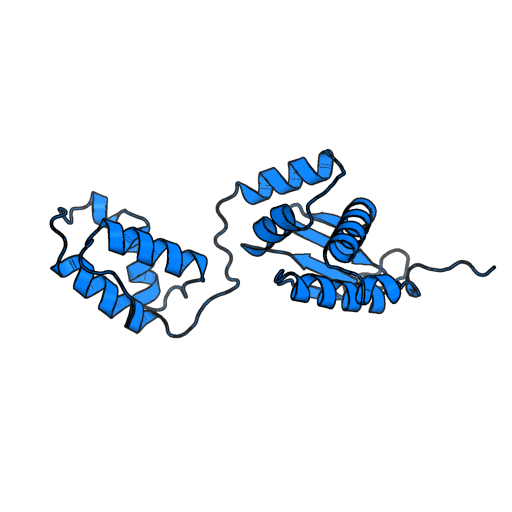1.00 97.12 107 LYS A O 1
ATOM 869 N N . ALA A 1 108 ? 5.235 -15.627 -2.358 1.00 96.38 108 ALA A N 1
ATOM 870 C CA . ALA A 1 108 ? 5.902 -14.734 -1.412 1.00 96.38 108 ALA A CA 1
ATOM 871 C C . ALA A 1 108 ? 5.022 -13.524 -1.059 1.00 96.38 108 ALA A C 1
ATOM 873 O O . ALA A 1 108 ? 5.013 -13.109 0.098 1.00 96.38 108 ALA A O 1
ATOM 874 N N . LEU A 1 109 ? 4.282 -12.992 -2.035 1.00 96.69 109 LEU A N 1
ATOM 875 C CA . LEU A 1 109 ? 3.347 -11.886 -1.860 1.00 96.69 109 LEU A CA 1
ATOM 876 C C . LEU A 1 109 ? 2.165 -12.286 -0.965 1.00 96.69 109 LEU A C 1
ATOM 878 O O . LEU A 1 109 ? 1.874 -11.580 -0.005 1.00 96.69 109 LEU A O 1
ATOM 882 N N . GLU A 1 110 ? 1.562 -13.450 -1.209 1.00 95.38 110 GLU A N 1
ATOM 883 C CA . GLU A 1 110 ? 0.489 -14.016 -0.375 1.00 95.38 110 GLU A CA 1
ATOM 884 C C . GLU A 1 110 ? 0.909 -14.097 1.098 1.00 95.38 110 GLU A C 1
ATOM 886 O O . GLU A 1 110 ? 0.270 -13.505 1.968 1.00 95.38 110 GLU A O 1
ATOM 891 N N . ARG A 1 111 ? 2.070 -14.705 1.370 1.00 93.31 111 ARG A N 1
ATOM 892 C CA . ARG A 1 111 ? 2.599 -14.858 2.737 1.00 93.31 111 ARG A CA 1
ATOM 893 C C . ARG A 1 111 ? 2.807 -13.543 3.468 1.00 93.31 111 ARG A C 1
ATOM 895 O O . ARG A 1 111 ? 2.744 -13.512 4.694 1.00 93.31 111 ARG A O 1
ATOM 902 N N . ILE A 1 112 ? 3.168 -12.471 2.761 1.00 92.31 112 ILE A N 1
ATOM 903 C CA . ILE A 1 112 ? 3.334 -11.175 3.421 1.00 92.31 112 ILE A CA 1
ATOM 904 C C . ILE A 1 112 ? 1.986 -10.492 3.635 1.00 92.31 112 ILE A C 1
ATOM 906 O O . ILE A 1 112 ? 1.880 -9.763 4.616 1.00 92.31 112 ILE A O 1
ATOM 910 N N . CYS A 1 113 ? 0.986 -10.717 2.772 1.00 89.00 113 CYS A N 1
ATOM 911 C CA . CYS A 1 113 ? -0.381 -10.203 2.924 1.00 89.00 113 CYS A CA 1
ATOM 912 C C . CYS A 1 113 ? -1.130 -10.819 4.103 1.00 89.00 113 CYS A C 1
ATOM 914 O O . CYS A 1 113 ? -1.859 -10.105 4.781 1.00 89.00 113 CYS A O 1
ATOM 916 N N . GLU A 1 114 ? -0.876 -12.087 4.415 1.00 85.94 114 GLU A N 1
ATOM 917 C CA . GLU A 1 114 ? -1.451 -12.762 5.589 1.00 85.94 114 GLU A CA 1
ATOM 918 C C . GLU A 1 114 ? -0.930 -12.214 6.928 1.00 85.94 114 GLU A C 1
ATOM 920 O O . GLU A 1 114 ? -1.533 -12.425 7.980 1.00 85.94 114 GLU A O 1
ATOM 925 N N . ARG A 1 115 ? 0.202 -11.498 6.929 1.00 79.56 115 ARG A N 1
ATOM 926 C CA . ARG A 1 115 ? 0.772 -10.958 8.166 1.00 79.56 115 ARG A CA 1
ATOM 927 C C . ARG A 1 115 ? -0.038 -9.759 8.635 1.00 79.56 115 ARG A C 1
ATOM 929 O O . ARG A 1 115 ? -0.193 -8.787 7.902 1.00 79.56 115 ARG A O 1
ATOM 936 N N . GLN A 1 116 ? -0.445 -9.762 9.905 1.00 63.22 116 GLN A N 1
ATOM 937 C CA . GLN A 1 116 ? -1.012 -8.572 10.533 1.00 63.22 116 GLN A CA 1
ATOM 938 C C . GLN A 1 116 ? 0.052 -7.466 10.577 1.00 63.22 116 GLN A C 1
ATOM 940 O O . GLN A 1 116 ? 1.042 -7.546 11.308 1.00 63.22 116 GLN A O 1
ATOM 945 N N . ARG A 1 117 ? -0.140 -6.419 9.771 1.00 66.62 117 ARG A N 1
ATOM 946 C CA . ARG A 1 117 ? 0.796 -5.298 9.690 1.00 66.62 117 ARG A CA 1
ATOM 947 C C . ARG A 1 117 ? 0.336 -4.179 10.610 1.00 66.62 117 ARG A C 1
ATOM 949 O O . ARG A 1 117 ? -0.764 -3.657 10.473 1.00 66.62 117 ARG A O 1
ATOM 956 N N . ASN A 1 118 ? 1.208 -3.760 11.518 1.00 62.75 118 ASN A N 1
ATOM 957 C CA . ASN A 1 118 ? 1.035 -2.509 12.248 1.00 62.75 118 ASN A CA 1
ATOM 958 C C . ASN A 1 118 ? 1.910 -1.431 11.600 1.00 62.75 118 ASN A C 1
ATOM 960 O O . ASN A 1 118 ? 2.877 -0.951 12.194 1.00 62.75 118 ASN A O 1
ATOM 964 N N . THR A 1 119 ? 1.650 -1.128 10.324 1.00 60.38 119 THR A N 1
ATOM 965 C CA . THR A 1 119 ? 2.465 -0.137 9.630 1.00 60.38 119 THR A CA 1
ATOM 966 C C . THR A 1 119 ? 2.151 1.251 10.142 1.00 60.38 119 THR A C 1
ATOM 968 O O . THR A 1 119 ? 1.032 1.740 10.058 1.00 60.38 119 THR A O 1
ATOM 971 N N . ASN A 1 120 ? 3.201 1.912 10.604 1.00 67.12 120 ASN A N 1
ATOM 972 C CA . ASN A 1 120 ? 3.255 3.317 10.979 1.00 67.12 120 ASN A CA 1
ATOM 973 C C . ASN A 1 120 ? 3.105 4.276 9.770 1.00 67.12 120 ASN A C 1
ATOM 975 O O . ASN A 1 120 ? 3.643 5.382 9.792 1.00 67.12 120 ASN A O 1
ATOM 979 N N . ILE A 1 121 ? 2.391 3.841 8.730 1.00 67.06 121 ILE A N 1
ATOM 980 C CA . ILE A 1 121 ? 2.187 4.471 7.422 1.00 67.06 121 ILE A CA 1
ATOM 981 C C . ILE A 1 121 ? 0.687 4.764 7.287 1.00 67.06 121 ILE A C 1
ATOM 983 O O . ILE A 1 121 ? -0.125 4.053 7.873 1.00 67.06 121 ILE A O 1
ATOM 987 N N . ASN A 1 122 ? 0.323 5.797 6.522 1.00 75.75 122 ASN A N 1
ATOM 988 C CA . ASN A 1 122 ? -1.073 6.165 6.261 1.00 75.75 122 ASN A CA 1
ATOM 989 C C . ASN A 1 122 ? -1.865 6.506 7.539 1.00 75.75 122 ASN A C 1
ATOM 991 O O . ASN A 1 122 ? -2.993 6.055 7.742 1.00 75.75 122 ASN A O 1
ATOM 995 N N . ARG A 1 123 ? -1.221 7.253 8.443 1.00 85.69 123 ARG A N 1
ATOM 996 C CA . ARG A 1 123 ? -1.831 7.699 9.696 1.00 85.69 123 ARG A CA 1
ATOM 997 C C . ARG A 1 123 ? -2.639 8.967 9.465 1.00 85.69 123 ARG A C 1
ATOM 999 O O . ARG A 1 123 ? -2.186 9.861 8.757 1.00 85.69 123 ARG A O 1
ATOM 1006 N N . ILE A 1 124 ? -3.788 9.047 10.115 1.00 88.12 124 ILE A N 1
ATOM 1007 C CA . ILE A 1 124 ? -4.711 10.170 10.039 1.00 88.12 124 ILE A CA 1
ATOM 1008 C C . ILE A 1 124 ? -4.530 10.985 11.323 1.00 88.12 124 ILE A C 1
ATOM 1010 O O . ILE A 1 124 ? -4.833 10.489 12.415 1.00 88.12 124 ILE A O 1
ATOM 1014 N N . PRO A 1 125 ? -3.969 12.200 11.233 1.00 89.56 125 PRO A N 1
ATOM 1015 C CA . PRO A 1 125 ? -3.756 13.034 12.403 1.00 89.56 125 PRO A CA 1
ATOM 1016 C C . PRO A 1 125 ? -5.084 13.606 12.930 1.00 89.56 125 PRO A C 1
ATOM 1018 O O . PRO A 1 125 ? -6.105 13.604 12.242 1.00 89.56 125 PRO A O 1
ATOM 1021 N N . TYR A 1 126 ? -5.054 14.095 14.172 1.00 91.19 126 TYR A N 1
ATOM 1022 C CA . TYR A 1 126 ? -6.147 14.851 14.807 1.00 91.19 126 TYR A CA 1
ATOM 1023 C C . TYR A 1 126 ? -7.490 14.114 14.971 1.00 91.19 126 TYR A C 1
ATOM 1025 O O . TYR A 1 126 ? -8.522 14.739 15.168 1.00 91.19 126 TYR A O 1
ATOM 1033 N N . GLN A 1 127 ? -7.487 12.779 14.964 1.00 92.75 127 GLN A N 1
ATOM 1034 C CA . GLN A 1 127 ? -8.711 11.974 15.113 1.00 92.75 127 GLN A CA 1
ATOM 1035 C C . GLN A 1 127 ? -9.101 11.672 16.568 1.00 92.75 127 GLN A C 1
ATOM 1037 O O . GLN A 1 127 ? -10.177 11.136 16.817 1.00 92.75 127 GLN A O 1
ATOM 1042 N N . GLY A 1 128 ? -8.234 11.978 17.539 1.00 93.75 128 GLY A N 1
ATOM 1043 C CA . GLY A 1 128 ? -8.418 11.556 18.932 1.00 93.75 128 GLY A CA 1
ATOM 1044 C C . GLY A 1 128 ? -9.715 12.064 19.565 1.00 93.75 128 GLY A C 1
ATOM 1045 O O . GLY A 1 128 ? -10.361 11.322 20.298 1.00 93.75 128 GLY A O 1
ATOM 1046 N N . GLU A 1 129 ? -10.132 13.295 19.258 1.00 94.12 129 GLU A N 1
ATOM 1047 C CA . GLU A 1 129 ? -11.366 13.861 19.811 1.00 94.12 129 GLU A CA 1
ATOM 1048 C C . GLU A 1 129 ? -12.632 13.274 19.176 1.00 94.12 129 GLU A C 1
ATOM 1050 O O . GLU A 1 129 ? -13.565 12.936 19.901 1.00 94.12 129 GLU A O 1
ATOM 1055 N N . ALA A 1 130 ? -12.650 13.082 17.854 1.00 93.31 130 ALA A N 1
ATOM 1056 C CA . ALA A 1 130 ? -13.760 12.417 17.170 1.00 93.31 130 ALA A CA 1
ATOM 1057 C C . ALA A 1 130 ? -13.939 10.977 17.684 1.00 93.31 130 ALA A C 1
ATOM 1059 O O . ALA A 1 130 ? -15.032 10.585 18.086 1.00 93.31 130 ALA A O 1
ATOM 1060 N N . ILE A 1 131 ? -12.834 10.228 17.790 1.00 95.12 131 ILE A N 1
ATOM 1061 C CA . ILE A 1 131 ? -12.819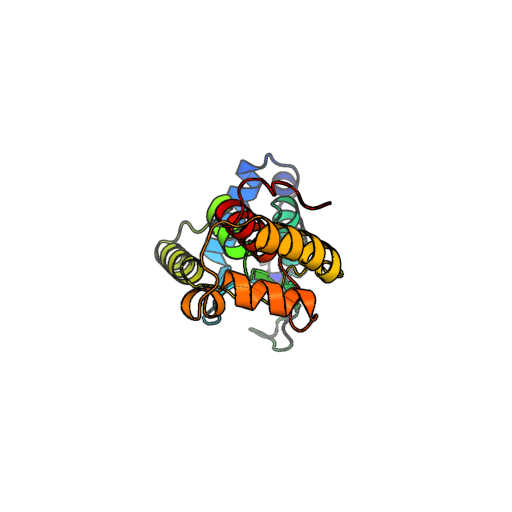 8.874 18.359 1.00 95.12 131 ILE A CA 1
ATOM 1062 C C . ILE A 1 131 ? -13.307 8.884 19.811 1.00 95.12 131 ILE A C 1
ATOM 1064 O O . ILE A 1 131 ? -14.071 8.002 20.192 1.00 95.12 131 ILE A O 1
ATOM 1068 N N . ARG A 1 132 ? -12.901 9.872 20.623 1.00 95.88 132 ARG A N 1
ATOM 1069 C CA . ARG A 1 132 ? -13.353 10.005 22.017 1.00 95.88 132 ARG A CA 1
ATOM 1070 C C . ARG A 1 132 ? -14.869 10.150 22.104 1.00 95.88 132 ARG A C 1
ATOM 1072 O O . ARG A 1 132 ? -15.471 9.436 22.900 1.00 95.88 132 ARG A O 1
ATOM 1079 N N . LYS A 1 133 ? -15.461 11.038 21.298 1.00 94.31 133 LYS A N 1
ATOM 1080 C CA . LYS A 1 133 ? -16.913 11.287 21.276 1.00 94.31 133 LYS A CA 1
ATOM 1081 C C . LYS A 1 133 ? -17.681 10.009 20.938 1.00 94.31 133 LYS A C 1
ATOM 1083 O O . LYS A 1 133 ? -18.467 9.536 21.752 1.00 94.31 133 LYS A O 1
ATOM 1088 N N . VAL A 1 134 ? -17.334 9.378 19.816 1.00 93.88 134 VAL A N 1
ATOM 1089 C CA . VAL A 1 134 ? -17.962 8.124 19.367 1.00 93.88 134 VAL A CA 1
ATOM 1090 C C . VAL A 1 134 ? -17.787 6.999 20.391 1.00 93.88 134 VAL A C 1
ATOM 1092 O O . VAL A 1 134 ? -18.718 6.246 20.664 1.00 93.88 134 VAL A O 1
ATOM 1095 N N . TRP A 1 135 ? -16.603 6.884 20.998 1.00 95.19 135 TRP A N 1
ATOM 1096 C CA . TRP A 1 135 ? -16.336 5.869 22.016 1.00 95.19 135 TRP A CA 1
ATOM 1097 C C . TRP A 1 135 ? -17.188 6.061 23.276 1.00 95.19 135 TRP A C 1
ATOM 1099 O O . TRP A 1 135 ? -17.722 5.090 23.807 1.00 95.19 135 TRP A O 1
ATOM 1109 N N . GLN A 1 136 ? -17.321 7.300 23.755 1.00 93.94 136 GLN A N 1
ATOM 1110 C CA . GLN A 1 136 ? -18.128 7.620 24.934 1.00 93.94 136 GLN A CA 1
ATOM 1111 C C . GLN A 1 136 ? -19.612 7.329 24.699 1.00 93.94 136 GLN A C 1
ATOM 1113 O O . GLN A 1 136 ? -20.244 6.710 25.553 1.00 93.94 136 GLN A O 1
ATOM 1118 N N . GLU A 1 137 ? -20.144 7.704 23.535 1.00 92.81 137 GLU A N 1
ATOM 1119 C CA . GLU A 1 137 ? -21.521 7.389 23.142 1.00 92.81 137 GLU A CA 1
ATOM 1120 C C . GLU A 1 137 ? -21.757 5.875 23.081 1.00 92.81 137 GLU A C 1
ATOM 1122 O O . GLU A 1 137 ? -22.733 5.372 23.638 1.00 92.81 137 GLU A O 1
ATOM 1127 N N . ALA A 1 138 ? -20.829 5.126 22.479 1.00 92.44 138 ALA A N 1
ATOM 1128 C CA . ALA A 1 138 ? -20.936 3.675 22.362 1.00 92.44 138 ALA A CA 1
ATOM 1129 C C . ALA A 1 138 ? -20.905 2.968 23.724 1.00 92.44 138 ALA A C 1
ATOM 1131 O O . ALA A 1 138 ? -21.711 2.078 23.986 1.00 92.44 138 ALA A O 1
ATOM 1132 N N . VAL A 1 139 ? -19.997 3.379 24.612 1.00 92.38 139 VAL A N 1
ATOM 1133 C CA . VAL A 1 139 ? -19.887 2.827 25.971 1.00 92.38 139 VAL A CA 1
ATOM 1134 C C . VAL A 1 139 ? -21.114 3.166 26.821 1.00 92.38 139 VAL A C 1
ATOM 1136 O O . VAL A 1 139 ? -21.513 2.350 27.645 1.00 92.38 139 VAL A O 1
ATOM 1139 N N . ALA A 1 140 ? -21.734 4.331 26.620 1.00 91.06 140 ALA A N 1
ATOM 1140 C CA . ALA A 1 140 ? -22.957 4.707 27.328 1.00 91.06 140 ALA A CA 1
ATOM 1141 C C . ALA A 1 140 ? -24.200 3.956 26.817 1.00 91.06 140 ALA A C 1
ATOM 1143 O O . ALA A 1 140 ? -25.104 3.666 27.598 1.00 91.06 140 ALA A O 1
ATOM 1144 N N . ALA A 1 141 ? -24.252 3.641 25.520 1.00 90.38 141 ALA A N 1
ATOM 1145 C CA . ALA A 1 141 ? -25.399 2.997 24.882 1.00 90.38 141 ALA A CA 1
ATOM 1146 C C . ALA A 1 141 ? -25.327 1.459 24.848 1.00 90.38 141 ALA A C 1
ATOM 1148 O O . ALA A 1 141 ? -26.308 0.809 24.483 1.00 90.38 141 ALA A O 1
ATOM 1149 N N . THR A 1 142 ? -24.180 0.858 25.176 1.00 90.62 142 THR A N 1
ATOM 1150 C CA . THR A 1 142 ? -24.002 -0.595 25.070 1.00 90.62 142 THR A CA 1
ATOM 1151 C C . THR A 1 142 ? -24.741 -1.357 26.169 1.00 90.62 142 THR A C 1
ATOM 1153 O O . THR A 1 142 ? -24.690 -1.013 27.347 1.00 90.62 142 THR A O 1
ATOM 1156 N N . SER A 1 143 ? -25.383 -2.463 25.790 1.00 87.69 143 SER A N 1
ATOM 1157 C CA . SER A 1 143 ? -25.919 -3.456 26.728 1.00 87.69 143 SER A CA 1
ATOM 1158 C C . SER A 1 143 ? -24.886 -4.524 27.113 1.00 87.69 143 SER A C 1
ATOM 1160 O O . SER A 1 143 ? -25.189 -5.438 27.883 1.00 87.69 143 SER A O 1
ATOM 1162 N N . ARG A 1 144 ? -23.673 -4.462 26.547 1.00 87.56 144 ARG A N 1
ATOM 1163 C CA . ARG A 1 144 ? -22.605 -5.435 26.784 1.00 87.56 144 ARG A CA 1
ATOM 1164 C C . ARG A 1 144 ? -21.969 -5.208 28.156 1.00 87.56 144 ARG A C 1
ATOM 1166 O O . ARG A 1 144 ? -21.691 -4.081 28.554 1.00 87.56 144 ARG A O 1
ATOM 1173 N N . ARG A 1 145 ? -21.661 -6.295 28.867 1.00 89.00 145 ARG A N 1
ATOM 1174 C CA . ARG A 1 145 ? -20.913 -6.224 30.127 1.00 89.00 145 ARG A CA 1
ATOM 1175 C C . ARG A 1 145 ? -19.465 -5.791 29.866 1.00 89.00 145 ARG A C 1
ATOM 1177 O O . ARG A 1 145 ? -18.735 -6.474 29.155 1.00 89.00 145 ARG A O 1
ATOM 1184 N N . LEU A 1 146 ? -19.048 -4.686 30.482 1.00 91.00 146 LEU A N 1
ATOM 1185 C CA . LEU A 1 146 ? -17.691 -4.135 30.380 1.00 91.00 146 LEU A CA 1
ATOM 1186 C C . LEU A 1 146 ? -16.793 -4.712 31.483 1.00 91.00 146 LEU A C 1
ATOM 1188 O O . LEU A 1 146 ? -16.484 -4.053 32.477 1.00 91.00 146 LEU A O 1
ATOM 1192 N N . ASP A 1 147 ? -16.446 -5.987 31.344 1.00 91.88 147 ASP A N 1
ATOM 1193 C CA . ASP A 1 147 ? -15.607 -6.713 32.297 1.00 91.88 147 ASP A CA 1
ATOM 1194 C C . ASP A 1 147 ? -14.119 -6.721 31.896 1.00 91.88 147 ASP A C 1
ATOM 1196 O O . ASP A 1 147 ? -13.680 -6.049 30.963 1.00 91.88 147 ASP A O 1
ATOM 1200 N N . ARG A 1 148 ? -13.306 -7.490 32.629 1.00 92.75 148 ARG A N 1
ATOM 1201 C CA . ARG A 1 148 ? -11.869 -7.615 32.358 1.00 92.75 148 ARG A CA 1
ATOM 1202 C C . ARG A 1 148 ? -11.577 -8.140 30.948 1.00 92.75 148 ARG A C 1
ATOM 1204 O O . ARG A 1 148 ? -10.598 -7.697 30.357 1.00 92.75 148 ARG A O 1
ATOM 1211 N N . ALA A 1 149 ? -12.410 -9.036 30.413 1.00 91.69 149 ALA A N 1
ATOM 1212 C CA . ALA A 1 149 ? -12.213 -9.574 29.071 1.00 91.69 149 ALA A CA 1
ATOM 1213 C C . ALA A 1 149 ? -12.408 -8.478 28.016 1.00 91.69 149 ALA A C 1
ATOM 1215 O O . ALA A 1 149 ? -11.579 -8.353 27.116 1.00 91.69 149 ALA A O 1
ATOM 1216 N N . PHE A 1 150 ? -13.416 -7.618 28.192 1.00 91.56 150 PHE A N 1
ATOM 1217 C CA . PHE A 1 150 ? -13.629 -6.456 27.327 1.00 91.56 150 PHE A CA 1
ATOM 1218 C C . PHE A 1 150 ? -12.419 -5.508 27.302 1.00 91.56 150 PHE A C 1
ATOM 1220 O O . PHE A 1 150 ? -11.960 -5.105 26.233 1.00 91.56 150 PHE A O 1
ATOM 1227 N N . TYR A 1 151 ? -11.846 -5.177 28.464 1.00 92.19 151 TYR A N 1
ATOM 1228 C CA . TYR A 1 151 ? -10.664 -4.303 28.530 1.00 92.19 151 TYR A CA 1
ATOM 1229 C C . TYR A 1 151 ? -9.403 -4.931 27.920 1.00 92.19 151 TYR A C 1
ATOM 1231 O O . TYR A 1 151 ? -8.451 -4.221 27.577 1.00 92.19 151 TYR A O 1
ATOM 1239 N N . ASP A 1 152 ? -9.389 -6.252 27.746 1.00 92.94 152 ASP A N 1
ATOM 1240 C CA . ASP A 1 152 ? -8.308 -6.948 27.066 1.00 92.94 152 ASP A CA 1
ATOM 1241 C C . ASP A 1 152 ? -8.438 -6.968 25.536 1.00 92.94 152 ASP A C 1
ATOM 1243 O O . ASP A 1 152 ? -7.448 -7.253 24.847 1.00 92.94 152 ASP A O 1
ATOM 1247 N N . GLU A 1 153 ? -9.588 -6.568 24.991 1.00 92.69 153 GLU A N 1
ATOM 1248 C CA . GLU A 1 153 ? -9.835 -6.528 23.553 1.00 92.69 153 GLU A CA 1
ATOM 1249 C C . GLU A 1 153 ? -9.013 -5.463 22.823 1.00 92.69 153 GLU A C 1
ATOM 1251 O O . GLU A 1 153 ? -8.716 -4.368 23.316 1.00 92.69 153 GLU A O 1
ATOM 1256 N N . SER A 1 154 ? -8.691 -5.773 21.565 1.00 91.75 154 SER A N 1
ATOM 1257 C CA . SER A 1 154 ? -7.986 -4.846 20.677 1.00 91.75 154 SER A CA 1
ATOM 1258 C C . SER A 1 154 ? -8.782 -3.565 20.426 1.00 91.75 154 SER A C 1
ATOM 1260 O O . SER A 1 154 ? -8.168 -2.510 20.277 1.00 91.75 154 SER A O 1
ATOM 1262 N N . LEU A 1 155 ? -10.119 -3.632 20.404 1.00 93.31 155 LEU A N 1
ATOM 1263 C CA . LEU A 1 155 ? -10.993 -2.470 20.229 1.00 93.31 155 LEU A CA 1
ATOM 1264 C C . LEU A 1 155 ? -10.755 -1.426 21.329 1.00 93.31 155 LEU A C 1
ATOM 1266 O O . LEU A 1 155 ? -10.343 -0.307 21.016 1.00 93.31 155 LEU A O 1
ATOM 1270 N N . TYR A 1 156 ? -10.906 -1.814 22.602 1.00 94.94 156 TYR A N 1
ATOM 1271 C CA . TYR A 1 156 ? -10.664 -0.936 23.752 1.00 94.94 156 TYR A CA 1
ATOM 1272 C C . TYR A 1 156 ? -9.227 -0.399 23.765 1.00 94.94 156 TYR A C 1
ATOM 1274 O O . TYR A 1 156 ? -8.999 0.814 23.826 1.00 94.94 156 TYR A O 1
ATOM 1282 N N . LYS A 1 157 ? -8.235 -1.295 23.646 1.00 94.56 157 LYS A N 1
ATOM 1283 C CA . LYS A 1 157 ? -6.810 -0.926 23.685 1.00 94.56 157 LYS A CA 1
ATOM 1284 C C . LYS A 1 157 ? -6.450 0.074 22.583 1.00 94.56 157 LYS A C 1
ATOM 1286 O O . LYS A 1 157 ? -5.662 0.990 22.824 1.00 94.56 157 LYS A O 1
ATOM 1291 N N . ASN A 1 158 ? -7.004 -0.082 21.380 1.00 92.81 158 ASN A N 1
ATOM 1292 C CA . ASN A 1 158 ? -6.775 0.848 20.276 1.00 92.81 158 ASN A CA 1
ATOM 1293 C C . ASN A 1 158 ? -7.501 2.179 20.491 1.00 92.81 158 ASN A C 1
ATOM 1295 O O . ASN A 1 158 ? -6.852 3.213 20.346 1.00 92.81 158 ASN A O 1
ATOM 1299 N N . ALA A 1 159 ? -8.777 2.163 20.895 1.00 94.50 159 ALA A N 1
ATOM 1300 C CA . ALA A 1 159 ? -9.545 3.373 21.191 1.00 94.50 159 ALA A CA 1
ATOM 1301 C C . ALA A 1 159 ? -8.817 4.253 22.218 1.00 94.50 159 ALA A C 1
ATOM 1303 O O . ALA A 1 159 ? -8.540 5.417 21.937 1.00 94.50 159 ALA A O 1
ATOM 1304 N N . LYS A 1 160 ? -8.378 3.672 23.345 1.00 95.81 160 LYS A N 1
ATOM 1305 C CA . LYS A 1 160 ? -7.594 4.380 24.371 1.00 95.81 160 LYS A CA 1
ATOM 1306 C C . LYS A 1 160 ? -6.321 4.987 23.780 1.00 95.81 160 LYS A C 1
ATOM 1308 O O . LYS A 1 160 ? -6.078 6.182 23.891 1.00 95.81 160 LYS A O 1
ATOM 1313 N N . ARG A 1 161 ? -5.527 4.191 23.056 1.00 94.31 161 ARG A N 1
ATOM 1314 C CA . ARG A 1 161 ? -4.280 4.678 22.437 1.00 94.31 161 ARG A CA 1
ATOM 1315 C C . ARG A 1 161 ? -4.498 5.844 21.469 1.00 94.31 161 ARG A C 1
ATOM 1317 O O . ARG A 1 161 ? -3.641 6.727 21.425 1.00 94.31 161 ARG A O 1
ATOM 1324 N N . TYR A 1 162 ? -5.598 5.834 20.715 1.00 94.69 162 TYR A N 1
ATOM 1325 C CA . TYR A 1 162 ? -5.978 6.919 19.808 1.00 94.69 162 TYR A CA 1
ATOM 1326 C C . TYR A 1 162 ? -6.419 8.176 20.564 1.00 94.69 162 TYR A C 1
ATOM 1328 O O . TYR A 1 162 ? -5.978 9.274 20.228 1.00 94.69 162 TYR A O 1
ATOM 1336 N N . ILE A 1 163 ? -7.237 8.015 21.606 1.00 95.44 163 ILE A N 1
ATOM 1337 C CA . ILE A 1 163 ? -7.759 9.111 22.434 1.00 95.44 163 ILE A CA 1
ATOM 1338 C C . ILE A 1 163 ? -6.634 9.851 23.166 1.00 95.44 163 ILE A C 1
ATOM 1340 O O . ILE A 1 163 ? -6.667 11.078 23.259 1.00 95.44 163 ILE A O 1
ATOM 1344 N N . ASP A 1 164 ? -5.634 9.119 23.656 1.00 94.69 164 ASP A N 1
ATOM 1345 C CA . ASP A 1 164 ? -4.486 9.687 24.375 1.00 94.69 164 ASP A CA 1
ATOM 1346 C C . ASP A 1 164 ? -3.330 10.104 23.462 1.00 94.69 164 ASP A C 1
ATOM 1348 O O . ASP A 1 164 ? -2.263 10.482 23.938 1.00 94.69 164 ASP A O 1
ATOM 1352 N N . GLY A 1 165 ? -3.485 9.963 22.144 1.00 90.69 165 GLY A N 1
ATOM 1353 C CA . GLY A 1 165 ? -2.468 10.358 21.169 1.00 90.69 165 GLY A CA 1
ATOM 1354 C C . GLY A 1 165 ? -1.200 9.495 21.157 1.00 90.69 165 GLY A C 1
ATOM 1355 O O . GLY A 1 165 ? -0.320 9.720 20.329 1.00 90.69 165 GLY A O 1
ATOM 1356 N N . THR A 1 166 ? -1.104 8.461 22.001 1.00 91.06 166 THR A N 1
ATOM 1357 C CA . THR A 1 166 ? 0.026 7.504 21.993 1.00 91.06 166 THR A CA 1
ATOM 1358 C C . THR A 1 166 ? 0.122 6.709 20.686 1.00 91.06 166 THR A C 1
ATOM 1360 O O . THR A 1 166 ? 1.173 6.155 20.360 1.00 91.06 166 THR A O 1
ATOM 1363 N N . ARG A 1 167 ? -0.966 6.663 19.907 1.00 88.50 167 ARG A N 1
ATOM 1364 C CA . ARG A 1 167 ? -0.999 6.128 18.546 1.00 88.50 167 ARG A CA 1
ATOM 1365 C C . ARG A 1 167 ? -1.913 6.988 17.679 1.00 88.50 167 ARG A C 1
ATOM 1367 O O . ARG A 1 167 ? -3.004 7.339 18.099 1.00 88.50 167 ARG A O 1
ATOM 1374 N N . LEU A 1 168 ? -1.505 7.254 16.441 1.00 89.69 168 LEU A N 1
ATOM 1375 C CA . LEU A 1 168 ? -2.403 7.811 15.426 1.00 89.69 168 LEU A CA 1
ATOM 1376 C C . LEU A 1 168 ? -3.103 6.665 14.681 1.00 89.69 168 LEU A C 1
ATOM 1378 O O . LEU A 1 168 ? -2.426 5.686 14.333 1.00 89.69 168 LEU A O 1
ATOM 1382 N N . PRO A 1 169 ? -4.420 6.748 14.437 1.00 89.50 169 PRO A N 1
ATOM 1383 C CA . PRO A 1 169 ? -5.126 5.730 13.674 1.00 89.50 169 PRO A CA 1
ATOM 1384 C C . PRO A 1 169 ? -4.712 5.776 12.199 1.00 89.50 169 PRO A C 1
ATOM 1386 O O . PRO A 1 169 ? -4.375 6.832 11.673 1.00 89.50 169 PRO A O 1
ATOM 1389 N N . SER A 1 170 ? -4.731 4.629 11.523 1.00 85.62 170 SER A N 1
ATOM 1390 C CA . SER A 1 170 ? -4.715 4.563 10.055 1.00 85.62 170 SER A CA 1
ATOM 1391 C C . SER A 1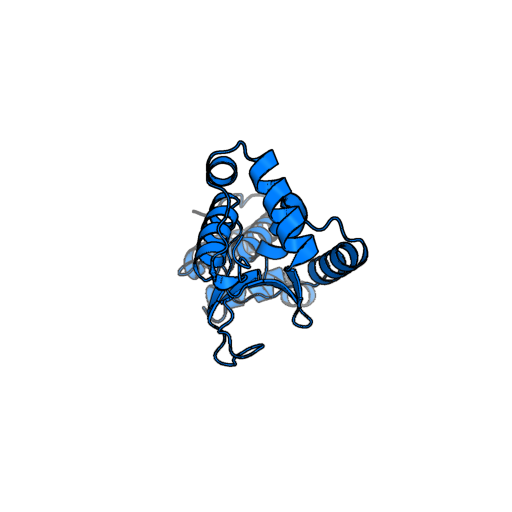 170 ? -6.143 4.459 9.520 1.00 85.62 170 SER A C 1
ATOM 1393 O O . SER A 1 170 ? -7.054 4.205 10.305 1.00 85.62 170 SER A O 1
ATOM 1395 N N . LEU A 1 171 ? -6.353 4.568 8.201 1.00 82.69 171 LEU A N 1
ATOM 1396 C CA . LEU A 1 171 ? -7.669 4.297 7.591 1.00 82.69 171 LEU A CA 1
ATOM 1397 C C . LEU A 1 171 ? -8.243 2.941 8.040 1.00 82.69 171 LEU A C 1
ATOM 1399 O O . LEU A 1 171 ? -9.382 2.868 8.494 1.00 82.69 171 LEU A O 1
ATOM 1403 N N . ARG A 1 172 ? -7.427 1.878 8.006 1.00 81.56 172 ARG A N 1
ATOM 1404 C CA . ARG A 1 172 ? -7.818 0.544 8.492 1.00 81.56 172 ARG A CA 1
ATOM 1405 C C . ARG A 1 172 ? -8.106 0.537 9.995 1.00 81.56 172 ARG A C 1
ATOM 1407 O O . ARG A 1 172 ? -9.048 -0.113 10.431 1.00 81.56 172 ARG A O 1
ATOM 1414 N N . GLY A 1 173 ? -7.319 1.274 10.782 1.00 87.50 173 GLY A N 1
ATOM 1415 C CA . GLY A 1 173 ? -7.544 1.440 12.219 1.00 87.50 173 GLY A CA 1
ATOM 1416 C C . GLY A 1 173 ? -8.875 2.123 12.540 1.00 87.50 173 GLY A C 1
ATOM 1417 O O . GLY A 1 173 ? -9.585 1.656 13.427 1.00 87.50 173 GLY A O 1
ATOM 1418 N N . ILE A 1 174 ? -9.243 3.168 11.789 1.00 89.69 174 ILE A N 1
ATOM 1419 C CA . ILE A 1 174 ? -10.557 3.817 11.898 1.00 89.69 174 ILE A CA 1
ATOM 1420 C C . ILE A 1 174 ? -11.659 2.847 11.477 1.00 89.69 174 ILE A C 1
ATOM 1422 O O . ILE A 1 174 ? -12.613 2.671 12.221 1.00 89.69 174 ILE A O 1
ATOM 1426 N N . SER A 1 175 ? -11.518 2.166 10.337 1.00 88.50 175 SER A N 1
ATOM 1427 C CA . SER A 1 175 ? -12.522 1.200 9.868 1.00 88.50 175 SER A CA 1
ATOM 1428 C C . SER A 1 175 ? -12.775 0.087 10.889 1.00 88.50 175 SER A C 1
ATOM 1430 O O . SER A 1 175 ? -13.927 -0.257 11.150 1.00 88.50 175 SER A O 1
ATOM 1432 N N . TYR A 1 176 ? -11.712 -0.452 11.496 1.00 89.81 176 TYR A N 1
ATOM 1433 C CA . TYR A 1 176 ? -11.813 -1.441 12.570 1.00 89.81 176 TYR A CA 1
ATOM 1434 C C . TYR A 1 176 ? -12.507 -0.863 13.809 1.00 89.81 176 TYR A C 1
ATOM 1436 O O . TYR A 1 176 ? -13.388 -1.506 14.371 1.00 89.81 176 TYR A O 1
ATOM 1444 N N . PHE A 1 177 ? -12.142 0.359 14.211 1.00 92.50 177 PHE A N 1
ATOM 1445 C CA . PHE A 1 177 ? -12.775 1.052 15.332 1.00 92.50 177 PHE A CA 1
ATOM 1446 C C . PHE A 1 177 ? -14.279 1.255 15.105 1.00 92.50 177 PHE A C 1
ATOM 1448 O O . PHE A 1 177 ? -15.065 0.896 15.973 1.00 92.50 177 PHE A O 1
ATOM 1455 N N . ILE A 1 178 ? -14.687 1.753 13.935 1.00 91.50 178 ILE A N 1
ATOM 1456 C CA . ILE A 1 178 ? -16.101 1.980 13.597 1.00 91.50 178 ILE A CA 1
ATOM 1457 C C . ILE A 1 178 ? -16.886 0.674 13.545 1.00 91.50 178 ILE A C 1
ATOM 1459 O O . ILE A 1 178 ? -17.994 0.615 14.074 1.00 91.50 178 ILE A O 1
ATOM 1463 N N . SER A 1 179 ? -16.308 -0.378 12.961 1.00 91.12 179 SER A N 1
ATOM 1464 C CA . SER A 1 179 ? -16.953 -1.697 12.913 1.00 91.12 179 SER A CA 1
ATOM 1465 C C . SER A 1 179 ? -17.173 -2.240 14.327 1.00 91.12 179 SER A C 1
ATOM 1467 O O . SER A 1 179 ? -18.291 -2.598 14.681 1.00 91.12 179 SER A O 1
ATOM 1469 N N . GLY A 1 180 ? -16.140 -2.192 15.175 1.00 91.62 180 GLY A N 1
ATOM 1470 C CA . GLY A 1 180 ? -16.241 -2.650 16.560 1.00 91.62 180 GLY A CA 1
ATOM 1471 C C . GLY A 1 180 ? -17.185 -1.804 17.419 1.00 91.62 180 GLY A C 1
ATOM 1472 O O . GLY A 1 180 ? -17.895 -2.347 18.258 1.00 91.62 180 GLY A O 1
ATOM 1473 N N . VAL A 1 181 ? -17.243 -0.486 17.204 1.00 92.25 181 VAL A N 1
ATOM 1474 C CA . VAL A 1 181 ? -18.230 0.384 17.864 1.00 92.25 181 VAL A CA 1
ATOM 1475 C C . VAL A 1 181 ? -19.651 0.042 17.420 1.00 92.25 181 VAL A C 1
ATOM 1477 O O . VAL A 1 181 ? -20.535 -0.046 18.267 1.00 92.25 181 VAL A O 1
ATOM 1480 N N . SER A 1 182 ? -19.865 -0.201 16.127 1.00 89.38 182 SER A N 1
ATOM 1481 C CA . SER A 1 182 ? -21.185 -0.559 15.591 1.00 89.38 182 SER A CA 1
ATOM 1482 C C . SER A 1 182 ? -21.683 -1.896 16.150 1.00 89.38 182 SER A C 1
ATOM 1484 O O . SER A 1 182 ? -22.875 -2.053 16.397 1.00 89.38 182 SER A O 1
ATOM 1486 N N . GLU A 1 183 ? -20.779 -2.852 16.387 1.00 89.75 183 GLU A N 1
ATOM 1487 C CA . GLU A 1 183 ? -21.091 -4.111 17.077 1.00 89.75 183 GLU A CA 1
ATOM 1488 C C . GLU A 1 183 ? -21.367 -3.900 18.573 1.00 89.75 183 GLU A C 1
ATOM 1490 O O . GLU A 1 183 ? -22.282 -4.507 19.129 1.00 89.75 183 GLU A O 1
ATOM 1495 N N . LEU A 1 184 ? -20.591 -3.032 19.232 1.00 89.00 184 LEU A N 1
ATOM 1496 C CA . LEU A 1 184 ? -20.726 -2.741 20.660 1.00 89.00 184 LEU A CA 1
ATOM 1497 C C . LEU A 1 184 ? -22.025 -1.986 20.982 1.00 89.00 184 LEU A C 1
ATOM 1499 O O . LEU A 1 184 ? -22.659 -2.263 22.001 1.00 89.00 184 LEU A O 1
ATOM 1503 N N . ALA A 1 185 ? -22.413 -1.034 20.135 1.00 87.88 185 ALA A N 1
ATOM 1504 C CA . ALA A 1 185 ? -23.598 -0.200 20.289 1.00 87.88 185 ALA A CA 1
ATOM 1505 C C . ALA A 1 185 ? -24.211 0.124 18.909 1.00 87.88 185 ALA A C 1
ATOM 1507 O O . ALA A 1 185 ? -23.893 1.156 18.318 1.00 87.88 185 ALA A O 1
ATOM 1508 N N . PRO A 1 186 ? -25.142 -0.709 18.399 1.00 81.69 186 PRO A N 1
ATOM 1509 C CA . PRO A 1 186 ? -25.720 -0.557 17.053 1.00 81.69 186 PRO A CA 1
ATOM 1510 C C . PRO A 1 186 ? -26.495 0.747 16.793 1.00 81.69 186 PRO A C 1
ATOM 1512 O O . PRO A 1 186 ? -26.846 1.044 15.644 1.00 81.69 186 PRO A O 1
ATOM 1515 N N . SER A 1 187 ? -26.811 1.499 17.851 1.00 79.50 187 SER A N 1
ATOM 1516 C CA . SER A 1 187 ? -27.420 2.832 17.797 1.00 79.50 187 SER A CA 1
ATOM 1517 C C . SER A 1 187 ? -26.429 3.929 17.391 1.00 79.50 187 SER A C 1
ATOM 1519 O O . SER A 1 187 ? -26.852 4.951 16.857 1.00 79.50 187 SER A O 1
ATOM 1521 N N . VAL A 1 188 ? -25.123 3.715 17.577 1.00 73.12 188 VAL A N 1
ATOM 1522 C CA . VAL A 1 188 ? -24.058 4.663 17.223 1.00 73.12 188 VAL A CA 1
ATOM 1523 C C . VAL A 1 188 ? -23.541 4.311 15.829 1.00 73.12 188 VAL A C 1
ATOM 1525 O O . VAL A 1 188 ? -22.719 3.412 15.666 1.00 73.12 188 VAL A O 1
ATOM 1528 N N . ARG A 1 189 ? -24.071 4.978 14.794 1.00 62.62 189 ARG A N 1
ATOM 1529 C CA . ARG A 1 189 ? -23.827 4.612 13.381 1.00 62.62 189 ARG A CA 1
ATOM 1530 C C . ARG A 1 189 ? -22.933 5.568 12.589 1.00 62.62 189 ARG A C 1
ATOM 1532 O O . ARG A 1 189 ? -22.660 5.289 11.424 1.00 62.62 189 ARG A O 1
ATOM 1539 N N . SER A 1 190 ? -22.464 6.672 13.169 1.00 57.25 190 SER A N 1
ATOM 1540 C CA . SER A 1 190 ? -21.669 7.666 12.433 1.00 57.25 190 SER A CA 1
ATOM 1541 C C . SER A 1 190 ? -20.630 8.365 13.305 1.00 57.25 190 SER A C 1
ATOM 1543 O O . SER A 1 190 ? -20.900 8.687 14.458 1.00 57.25 190 SER A O 1
ATOM 1545 N N . MET A 1 191 ? -19.456 8.638 12.727 1.00 54.56 191 MET A N 1
ATOM 1546 C CA . MET A 1 191 ? -18.569 9.691 13.233 1.00 54.56 191 MET A CA 1
ATOM 1547 C C . MET A 1 191 ? -19.197 11.057 12.917 1.00 54.56 191 MET A C 1
ATOM 1549 O O . MET A 1 191 ? -19.772 11.183 11.831 1.00 54.56 191 MET A O 1
ATOM 1553 N N . PRO A 1 192 ? -19.110 12.041 13.827 1.00 54.72 192 PRO A N 1
ATOM 1554 C CA . PRO A 1 192 ? -19.489 13.419 13.532 1.00 54.72 192 PRO A CA 1
ATOM 1555 C C . PRO A 1 192 ? -18.604 14.048 12.448 1.00 54.72 192 PRO A C 1
ATOM 1557 O O . PRO A 1 192 ? -17.435 13.613 12.300 1.00 54.72 192 PRO A O 1
#

Organism: NCBI:txid2750080

Secondary structure (DSSP, 8-state):
-----GGG----HHHHTS-HHHHHHHHHHHHHHHEEE-TTS-EEEEES-HHHHHHHHHHHHHTT--EEEEEEEEEETTEEEEEEEE-TTHHHHHHHHT--SSHHHHHHHHHHHTS----S-SB-TT-HHHHHHHHHHHHHH--S---HHHHHSHHHHHHHHHHTTSSPPBHHHHHHHHHHHHHH-TT-----

Radius of gyration: 21.64 Å; Cα contacts (8 Å, |Δi|>4): 252; chains: 1; bounding box: 57×33×65 Å